Protein AF-A0A7S3LJ95-F1 (afdb_monomer)

Sequence (297 aa):
MYKWYIVLKLNFYWEPVGKMTGQEFKYLHPIKEMTSIAVFNEFIEYDAQGNCNASGILSKECYQKWLESRKKKPKCPPKAFRRALTAHVRGVDGRRPFEVRAERSLLRELRKKKIWACFEGDPESYIGIQGFPSSSYHEKIQAKGRENIMNDADWNAAETVSTTLVKKIGNCGRSSTDSNIGVTENSYGPKPLQMKQALPPNFQNGLKLPQEQIEIKKLSQEQIHLKRLQERQLIQKSQKQQEYQNSLLSQRRLFEEKQPKAKKTKREDKQKRKEILTEMKSDSYHIIQVNLCTVAV

Organism: NCBI:txid215587

Mean predicted aligned error: 19.12 Å

Secondary structure (DSSP, 8-state):
---------------------S-------------HHHHHHHT-EE-TT--EE-GGGGSHHHHHHHHHT-SS--SSHHHHHHHHHHHHHHT-TTPPPPPHHHHHHHHHHHTSSS--GGGTT-TT--TTTT---S--HHHHHHHHHHHHHHHHHHHHHHHHHHHTTSSS--------------------PPPP--------S---S-----HHHHHHHHHHHHHHHHHHHHHHHHHHHHHHHHHHHHHHHHHHHHHHHTS-SHHHHHHHHHHHHHHHHHHHHHHHHHHHHHHHHHS--

Structure (mmCIF, N/CA/C/O backbone):
data_AF-A0A7S3LJ95-F1
#
_entry.id   AF-A0A7S3LJ95-F1
#
loop_
_atom_site.group_PDB
_atom_site.id
_atom_site.type_symbol
_atom_site.label_atom_id
_atom_site.label_alt_id
_atom_site.label_comp_id
_atom_site.label_asym_id
_atom_site.label_entity_id
_atom_site.label_seq_id
_atom_site.pdbx_PDB_ins_code
_atom_site.Cartn_x
_atom_site.Cartn_y
_atom_site.Cartn_z
_atom_site.occupancy
_atom_site.B_iso_or_equiv
_atom_site.auth_seq_id
_atom_site.auth_comp_id
_atom_site.auth_asym_id
_atom_site.auth_atom_id
_atom_site.pdbx_PDB_model_num
ATOM 1 N N . MET A 1 1 ? -42.227 -8.750 -19.060 1.00 40.19 1 MET A N 1
ATOM 2 C CA . MET A 1 1 ? -41.918 -8.537 -17.629 1.00 40.19 1 MET A CA 1
ATOM 3 C C . MET A 1 1 ? -42.277 -9.809 -16.873 1.00 40.19 1 MET A C 1
ATOM 5 O O . MET A 1 1 ? -43.454 -10.030 -16.639 1.00 40.19 1 MET A O 1
ATOM 9 N N . TYR A 1 2 ? -41.306 -10.664 -16.543 1.00 39.03 2 TYR A N 1
ATOM 10 C CA . TYR A 1 2 ? -41.554 -11.906 -15.799 1.00 39.03 2 TYR A CA 1
ATOM 11 C C . TYR A 1 2 ? -40.856 -11.827 -14.439 1.00 39.03 2 TYR A C 1
ATOM 13 O O . TYR A 1 2 ? -39.630 -11.778 -14.372 1.00 39.03 2 TYR A O 1
ATOM 21 N N . LYS A 1 3 ? -41.648 -11.760 -13.363 1.00 49.38 3 LYS A N 1
ATOM 22 C CA . LYS A 1 3 ? -41.177 -11.868 -11.977 1.00 49.38 3 LYS A CA 1
ATOM 23 C C . LYS A 1 3 ? -41.139 -13.348 -11.600 1.00 49.38 3 LYS A C 1
ATOM 25 O O . LYS A 1 3 ? -42.188 -13.965 -11.461 1.00 49.38 3 LYS A O 1
ATOM 30 N N . TRP A 1 4 ? -39.942 -13.895 -11.421 1.00 48.94 4 TRP A N 1
ATOM 31 C CA . TRP A 1 4 ? -39.742 -15.205 -10.807 1.00 48.94 4 TRP A CA 1
ATOM 32 C C . TRP A 1 4 ? -39.587 -15.021 -9.295 1.00 48.94 4 TRP A C 1
ATOM 34 O O . TRP A 1 4 ? -38.612 -14.431 -8.836 1.00 48.94 4 TRP A O 1
ATOM 44 N N . TYR A 1 5 ? -40.563 -15.502 -8.523 1.00 49.81 5 TYR A N 1
ATOM 45 C CA . TYR A 1 5 ? -40.444 -15.658 -7.074 1.00 49.81 5 TYR A CA 1
ATOM 46 C C . TYR A 1 5 ? -39.869 -17.046 -6.786 1.00 49.81 5 TYR A C 1
ATOM 48 O O . TYR A 1 5 ? -40.544 -18.054 -6.973 1.00 49.81 5 TYR A O 1
ATOM 56 N N . ILE A 1 6 ? -38.618 -17.099 -6.330 1.00 53.75 6 ILE A N 1
ATOM 57 C CA . ILE A 1 6 ? -38.020 -18.308 -5.760 1.00 53.75 6 ILE A CA 1
ATOM 58 C C . ILE A 1 6 ? -38.368 -18.318 -4.269 1.00 53.75 6 ILE A C 1
ATOM 60 O O . ILE A 1 6 ? -37.818 -17.552 -3.481 1.00 53.75 6 ILE A O 1
ATOM 64 N N . VAL A 1 7 ? -39.316 -19.174 -3.891 1.00 48.72 7 VAL A N 1
ATOM 65 C CA . VAL A 1 7 ? -39.649 -19.477 -2.494 1.00 48.72 7 VAL A CA 1
ATOM 66 C C . VAL A 1 7 ? -38.767 -20.645 -2.054 1.00 48.72 7 VAL A C 1
ATOM 68 O O . VAL A 1 7 ? -39.076 -21.803 -2.326 1.00 48.72 7 VAL A O 1
ATOM 71 N N . LEU A 1 8 ? -37.648 -20.353 -1.388 1.00 52.59 8 LEU A N 1
ATOM 72 C CA . LEU A 1 8 ? -36.844 -21.370 -0.709 1.00 52.59 8 LEU A CA 1
ATOM 73 C C . LEU A 1 8 ? -37.502 -21.714 0.634 1.00 52.59 8 LEU A C 1
ATOM 75 O O . LEU A 1 8 ? -37.371 -20.983 1.614 1.00 52.59 8 LEU A O 1
ATOM 79 N N . LYS A 1 9 ? -38.214 -22.845 0.674 1.00 45.72 9 LYS A N 1
ATOM 80 C CA . LYS A 1 9 ? -38.596 -23.525 1.919 1.00 45.72 9 LYS A CA 1
ATOM 81 C C . LYS A 1 9 ? -37.339 -24.129 2.553 1.00 45.72 9 LYS A C 1
ATOM 83 O O . LYS A 1 9 ? -36.899 -25.205 2.160 1.00 45.72 9 LYS A O 1
ATOM 88 N N . LEU A 1 10 ? -36.768 -23.442 3.538 1.00 49.28 10 LEU A N 1
ATOM 89 C CA . LEU A 1 10 ? -35.811 -24.036 4.470 1.00 49.28 10 LEU A CA 1
ATOM 90 C C . LEU A 1 10 ? -36.592 -24.862 5.500 1.00 49.28 10 LEU A C 1
ATOM 92 O O . LEU A 1 10 ? -37.199 -24.311 6.416 1.00 49.28 10 LEU A O 1
ATOM 96 N N . ASN A 1 11 ? -36.589 -26.186 5.336 1.00 43.66 11 ASN A N 1
ATOM 97 C CA . ASN A 1 11 ? -37.010 -27.123 6.376 1.00 43.66 11 ASN A CA 1
ATOM 98 C C . ASN A 1 11 ? -35.949 -27.124 7.483 1.00 43.66 11 ASN A C 1
ATOM 100 O O . ASN A 1 11 ? -34.960 -27.850 7.414 1.00 43.66 11 ASN A O 1
ATOM 104 N N . PHE A 1 12 ? -36.142 -26.269 8.483 1.00 51.19 12 PHE A N 1
ATOM 105 C CA . PHE A 1 12 ? -35.331 -26.235 9.693 1.00 51.19 12 PHE A CA 1
ATOM 106 C C . PHE A 1 12 ? -35.902 -27.268 10.677 1.00 51.19 12 PHE A C 1
ATOM 108 O O . PHE A 1 12 ? -36.859 -26.993 11.398 1.00 51.19 12 PHE A O 1
ATOM 115 N N . TYR A 1 13 ? -35.361 -28.487 10.651 1.00 45.72 13 TYR A N 1
ATOM 116 C CA . TYR A 1 13 ? -35.653 -29.518 11.648 1.00 45.72 13 TYR A CA 1
ATOM 117 C C . TYR A 1 13 ? -35.061 -29.077 12.995 1.00 45.72 13 TYR A C 1
ATOM 119 O O . TYR A 1 13 ? -33.845 -29.030 13.165 1.00 45.72 13 TYR A O 1
ATOM 127 N N . TRP A 1 14 ? -35.925 -28.712 13.941 1.00 41.50 14 TRP A N 1
ATOM 128 C CA . TRP A 1 14 ? -35.574 -28.560 15.351 1.00 41.50 14 TRP A CA 1
ATOM 129 C C . TRP A 1 14 ? -35.711 -29.931 16.017 1.00 41.50 14 TRP A C 1
ATOM 131 O O . TRP A 1 14 ? -36.827 -30.390 16.257 1.00 41.50 14 TRP A O 1
ATOM 141 N N . GLU A 1 15 ? -34.596 -30.597 16.309 1.00 46.31 15 GLU A N 1
ATOM 142 C CA . GLU A 1 15 ? -34.609 -31.715 17.253 1.00 46.31 15 GLU A CA 1
ATOM 143 C C . GLU A 1 15 ? -34.670 -31.173 18.693 1.00 46.31 15 GLU A C 1
ATOM 145 O O . GLU A 1 15 ? -33.934 -30.241 19.038 1.00 46.31 15 GLU A O 1
ATOM 150 N N . PRO A 1 16 ? -35.543 -31.719 19.559 1.00 56.31 16 PRO A N 1
ATOM 151 C CA . PRO A 1 16 ? -35.613 -31.318 20.953 1.00 56.31 16 PRO A CA 1
ATOM 152 C C . PRO A 1 16 ? -34.390 -31.854 21.702 1.00 56.31 16 PRO A C 1
ATOM 154 O O . PRO A 1 16 ? -34.230 -33.056 21.903 1.00 56.31 16 PRO A O 1
ATOM 157 N N . VAL A 1 17 ? -33.533 -30.931 22.136 1.00 48.72 17 VAL A N 1
ATOM 158 C CA . VAL A 1 17 ? -32.362 -31.210 22.970 1.00 48.72 17 VAL A CA 1
ATOM 159 C C . VAL A 1 17 ? -32.820 -31.898 24.258 1.00 48.72 17 VAL A C 1
ATOM 161 O O . VAL A 1 17 ? -33.501 -31.304 25.099 1.00 48.72 17 VAL A O 1
ATOM 164 N N . GLY A 1 18 ? -32.459 -33.175 24.389 1.00 52.19 18 GLY A N 1
ATOM 165 C CA . GLY A 1 18 ? -32.672 -33.968 25.589 1.00 52.19 18 GLY A CA 1
ATOM 166 C C . GLY A 1 18 ? -32.047 -33.296 26.811 1.00 52.19 18 GLY A C 1
ATOM 167 O O . GLY A 1 18 ? -30.964 -32.713 26.748 1.00 52.19 18 GLY A O 1
ATOM 168 N N . LYS A 1 19 ? -32.756 -33.373 27.938 1.00 53.81 19 LYS A N 1
ATOM 169 C CA . LYS A 1 19 ? -32.320 -32.865 29.241 1.00 53.81 19 LYS A CA 1
ATOM 170 C C . LYS A 1 19 ? -31.088 -33.650 29.710 1.00 53.81 19 LYS A C 1
ATOM 172 O O . LYS A 1 19 ? -31.228 -34.653 30.400 1.00 53.81 19 LYS A O 1
ATOM 177 N N . MET A 1 20 ? -29.891 -33.197 29.341 1.00 44.31 20 MET A N 1
ATOM 178 C CA . MET A 1 20 ? -28.645 -33.674 29.939 1.00 44.31 20 MET A CA 1
ATOM 179 C C . MET A 1 20 ? -28.452 -33.005 31.297 1.00 44.31 20 MET A C 1
ATOM 181 O O . MET A 1 20 ? -28.089 -31.835 31.421 1.00 44.31 20 MET A O 1
ATOM 185 N N . THR A 1 21 ? -28.774 -33.769 32.329 1.00 58.09 21 THR A N 1
ATOM 186 C CA . THR A 1 21 ? -28.493 -33.467 33.723 1.00 58.09 21 THR A CA 1
ATOM 187 C C . THR A 1 21 ? -27.023 -33.735 34.028 1.00 58.09 21 THR A C 1
ATOM 189 O O . THR A 1 21 ? -26.580 -34.872 33.925 1.00 58.09 21 THR A O 1
ATOM 192 N N . GLY A 1 22 ? -26.321 -32.703 34.497 1.00 54.31 22 GLY A N 1
ATOM 193 C CA . GLY A 1 22 ? -25.214 -32.854 35.443 1.00 54.31 22 GLY A CA 1
ATOM 194 C C . GLY A 1 22 ? -23.818 -33.040 34.845 1.00 54.31 22 GLY A C 1
ATOM 195 O O . GLY A 1 22 ? -23.463 -34.116 34.393 1.00 54.31 22 GLY A O 1
ATOM 196 N N . GLN A 1 23 ? -22.999 -31.994 34.996 1.00 51.69 23 GLN A N 1
ATOM 197 C CA . GLN A 1 23 ? -21.529 -32.039 34.985 1.00 51.69 23 GLN A CA 1
ATOM 198 C C . GLN A 1 23 ? -20.830 -32.415 33.667 1.00 51.69 23 GLN A C 1
ATOM 200 O O . GLN A 1 23 ? -20.004 -33.317 33.620 1.00 51.69 23 GLN A O 1
ATOM 205 N N . GLU A 1 24 ? -20.980 -31.569 32.649 1.00 46.12 24 GLU A N 1
ATOM 206 C CA . GLU A 1 24 ? -19.832 -31.235 31.800 1.00 46.12 24 GLU A CA 1
ATOM 207 C C . GLU A 1 24 ? -19.439 -29.788 32.080 1.00 46.12 24 GLU A C 1
ATOM 209 O O . GLU A 1 24 ? -20.109 -28.827 31.689 1.00 46.12 24 GLU A O 1
ATOM 214 N N . PHE A 1 25 ? -18.348 -29.629 32.830 1.00 47.00 25 PHE A N 1
ATOM 215 C CA . PHE A 1 25 ? -17.648 -28.360 32.914 1.00 47.00 25 PHE A CA 1
ATOM 216 C C . PHE A 1 25 ? -17.302 -27.938 31.489 1.00 47.00 25 PHE A C 1
ATOM 218 O O . PHE A 1 25 ? -16.461 -28.546 30.833 1.00 47.00 25 PHE A O 1
ATOM 225 N N . LYS A 1 26 ? -17.974 -26.882 31.023 1.00 44.56 26 LYS A N 1
ATOM 226 C CA . LYS A 1 26 ? -17.618 -26.135 29.823 1.00 44.56 26 LYS A CA 1
ATOM 227 C C . LYS A 1 26 ? -16.147 -25.739 29.929 1.00 44.56 26 LYS A C 1
ATOM 229 O O . LYS A 1 26 ? -15.823 -24.683 30.473 1.00 44.56 26 LYS A O 1
ATOM 234 N N . TYR A 1 27 ? -15.262 -26.545 29.354 1.00 45.53 27 TYR A N 1
ATOM 235 C CA . TYR A 1 27 ? -13.979 -26.073 28.864 1.00 45.53 27 TYR A CA 1
ATOM 236 C C . TYR A 1 27 ? -14.294 -25.144 27.692 1.00 45.53 27 TYR A C 1
ATOM 238 O O . TYR A 1 27 ? -14.188 -25.505 26.523 1.00 45.53 27 TYR A O 1
ATOM 246 N N . LEU A 1 28 ? -14.743 -23.925 28.012 1.00 46.59 28 LEU A N 1
ATOM 247 C CA . LEU A 1 28 ? -14.604 -22.787 27.122 1.00 46.59 28 LEU A CA 1
ATOM 248 C C . LEU A 1 28 ? -13.101 -22.643 26.927 1.00 46.59 28 LEU A C 1
ATOM 250 O O . LEU A 1 28 ? -12.429 -21.963 27.703 1.00 46.59 28 LEU A O 1
ATOM 254 N N . HIS A 1 29 ? -12.560 -23.363 25.943 1.00 44.25 29 HIS A N 1
ATOM 255 C CA . HIS A 1 29 ? -11.199 -23.151 25.505 1.00 44.25 29 HIS A CA 1
ATOM 256 C C . HIS A 1 29 ? -11.061 -21.642 25.302 1.00 44.25 29 HIS A C 1
ATOM 258 O O . HIS A 1 29 ? -11.890 -21.059 24.591 1.00 44.25 29 HIS A O 1
ATOM 264 N N . PRO A 1 30 ? -10.097 -20.987 25.976 1.00 56.69 30 PRO A N 1
ATOM 265 C CA . PRO A 1 30 ? -9.904 -19.558 25.824 1.00 56.69 30 PRO A CA 1
ATOM 266 C C . PRO A 1 30 ? -9.797 -19.300 24.330 1.00 56.69 30 PRO A C 1
ATOM 268 O O . PRO A 1 30 ? -8.990 -19.953 23.668 1.00 56.69 30 PRO A O 1
ATOM 271 N N . ILE A 1 31 ? -10.678 -18.442 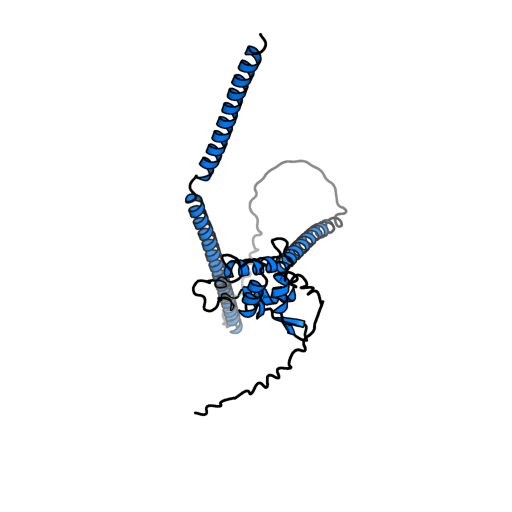23.802 1.00 57.91 31 ILE A N 1
ATOM 272 C CA . ILE A 1 31 ? -10.758 -18.143 22.372 1.00 57.91 31 ILE A CA 1
ATOM 273 C C . ILE A 1 31 ? -9.335 -17.827 21.931 1.00 57.91 31 ILE A C 1
ATOM 275 O O . ILE A 1 31 ? -8.785 -16.797 22.326 1.00 57.91 31 ILE A O 1
ATOM 279 N N . LYS A 1 32 ? -8.712 -18.769 21.212 1.00 66.50 32 LYS A N 1
ATOM 280 C CA . LYS A 1 32 ? -7.310 -18.685 20.813 1.00 66.50 32 LYS A CA 1
ATOM 281 C C . LYS A 1 32 ? -7.179 -17.371 20.065 1.00 66.50 32 LYS A C 1
ATOM 283 O O . LYS A 1 32 ? -7.783 -17.232 19.004 1.00 66.50 32 LYS A O 1
ATOM 288 N N . GLU A 1 33 ? -6.489 -16.394 20.660 1.00 74.19 33 GLU A N 1
ATOM 289 C CA . GLU A 1 33 ? -6.467 -15.030 20.137 1.00 74.19 33 GLU A CA 1
ATOM 290 C C . GLU A 1 33 ? -6.006 -15.076 18.680 1.00 74.19 33 GLU A C 1
ATOM 292 O O . GLU A 1 33 ? -4.843 -15.361 18.378 1.00 74.19 33 GLU A O 1
ATOM 297 N N . MET A 1 34 ? -6.940 -14.843 17.755 1.00 88.00 34 MET A N 1
ATOM 298 C CA . MET A 1 34 ? -6.614 -14.876 16.342 1.00 88.00 34 MET A CA 1
ATOM 299 C C . MET A 1 34 ? -5.702 -13.694 16.047 1.00 88.00 34 MET A C 1
ATOM 301 O O . MET A 1 34 ? -6.065 -12.520 16.172 1.00 88.00 34 MET A O 1
ATOM 305 N N . THR A 1 35 ? -4.461 -14.002 15.688 1.00 94.69 35 THR A N 1
ATOM 306 C CA . THR A 1 35 ? -3.505 -12.993 15.239 1.00 94.69 35 THR A CA 1
ATOM 307 C C . THR A 1 35 ? -4.018 -12.347 13.951 1.00 94.69 35 THR A C 1
ATOM 309 O O . THR A 1 35 ? -4.734 -12.973 13.173 1.00 94.69 35 THR A O 1
ATOM 312 N N . SER A 1 36 ? -3.659 -11.084 13.692 1.00 96.44 36 SER A N 1
ATOM 313 C CA . SER A 1 36 ? -4.135 -10.408 12.474 1.00 96.44 36 SER A CA 1
ATOM 314 C C . SER A 1 36 ? -3.704 -11.134 11.197 1.00 96.44 36 SER A C 1
ATOM 316 O O . SER A 1 36 ? -4.474 -11.168 10.248 1.00 96.44 36 SER A O 1
ATOM 318 N N . ILE A 1 37 ? -2.518 -11.756 11.190 1.00 97.38 37 ILE A N 1
ATOM 319 C CA . ILE A 1 37 ? -2.046 -12.536 10.040 1.00 97.38 37 ILE A CA 1
ATOM 320 C C . ILE A 1 37 ? -2.885 -13.795 9.807 1.00 97.38 37 ILE A C 1
ATOM 322 O O . ILE A 1 37 ? -3.130 -14.132 8.658 1.00 97.38 37 ILE A O 1
ATOM 326 N N . ALA A 1 38 ? -3.370 -14.451 10.869 1.00 96.88 38 ALA A N 1
ATOM 327 C CA . ALA A 1 38 ? -4.263 -15.600 10.734 1.00 96.88 38 ALA A CA 1
ATOM 328 C C . ALA A 1 38 ? -5.571 -15.187 10.052 1.00 96.88 38 ALA A C 1
ATOM 330 O O . ALA A 1 38 ? -5.942 -15.796 9.058 1.00 96.88 38 ALA A O 1
ATOM 331 N N . VAL A 1 39 ? -6.179 -14.081 10.504 1.00 97.75 39 VAL A N 1
ATOM 332 C CA . VAL A 1 39 ? -7.380 -13.529 9.860 1.00 97.75 39 VAL A CA 1
ATOM 333 C C . VAL A 1 39 ? -7.110 -13.210 8.393 1.00 97.75 39 VAL A C 1
ATOM 335 O O . VAL A 1 39 ? -7.888 -13.608 7.543 1.00 97.75 39 VAL A O 1
ATOM 338 N N . PHE A 1 40 ? -6.007 -12.530 8.068 1.00 98.31 40 PHE A N 1
ATOM 339 C CA . PHE A 1 40 ? -5.707 -12.192 6.673 1.00 98.31 40 PHE A CA 1
ATOM 340 C C . PHE A 1 40 ? -5.484 -13.425 5.797 1.00 98.31 40 PHE A C 1
ATOM 342 O O . PHE A 1 40 ? -5.941 -13.430 4.660 1.00 98.31 40 PHE A O 1
ATOM 349 N N . ASN A 1 41 ? -4.825 -14.461 6.321 1.00 97.69 41 ASN A N 1
ATOM 350 C CA . ASN A 1 41 ? -4.548 -15.686 5.575 1.00 97.69 41 ASN A CA 1
ATOM 351 C C . ASN A 1 41 ? -5.811 -16.472 5.206 1.00 97.69 41 ASN A C 1
ATOM 353 O O . ASN A 1 41 ? -5.802 -17.166 4.198 1.00 97.69 41 ASN A O 1
ATOM 357 N N . GLU A 1 42 ? -6.894 -16.340 5.972 1.00 98.06 42 GLU A N 1
ATOM 358 C CA . GLU A 1 42 ? -8.180 -16.974 5.650 1.00 98.06 42 GLU A CA 1
ATOM 359 C C . GLU A 1 42 ? -8.862 -16.373 4.413 1.00 98.06 42 GLU A C 1
ATOM 361 O O . GLU A 1 42 ? -9.697 -17.029 3.803 1.00 98.06 42 GLU A O 1
ATOM 366 N N . PHE A 1 43 ? -8.504 -15.144 4.028 1.00 98.50 43 PHE A N 1
ATOM 367 C CA . PHE A 1 43 ? -9.027 -14.467 2.833 1.00 98.50 43 PHE A CA 1
ATOM 368 C C . PHE A 1 43 ? -8.042 -14.507 1.656 1.00 98.50 43 PHE A C 1
ATOM 370 O O . PHE A 1 43 ? -8.128 -13.683 0.740 1.00 98.50 43 PHE A O 1
ATOM 377 N N . ILE A 1 44 ? -7.074 -15.424 1.704 1.00 98.38 44 ILE A N 1
ATOM 378 C CA . ILE A 1 44 ? -6.161 -15.702 0.600 1.00 98.38 44 ILE A CA 1
ATOM 379 C C . ILE A 1 44 ? -6.618 -16.987 -0.073 1.00 98.38 44 ILE A C 1
ATOM 381 O O . ILE A 1 44 ? -6.635 -18.051 0.541 1.00 98.38 44 ILE A O 1
ATOM 385 N N . GLU A 1 45 ? -6.928 -16.888 -1.356 1.00 98.19 45 GLU A N 1
ATOM 386 C CA . GLU A 1 45 ? -7.310 -18.031 -2.172 1.00 98.19 45 GLU A CA 1
ATOM 387 C C . GLU A 1 45 ? -6.103 -18.513 -2.975 1.00 98.19 45 GLU A C 1
ATOM 389 O O . GLU A 1 45 ? -5.341 -17.717 -3.538 1.00 98.19 45 GLU A O 1
ATOM 394 N N . TYR A 1 46 ? -5.930 -19.831 -3.026 1.00 97.19 46 TYR A N 1
ATOM 395 C CA . TYR A 1 46 ? -4.918 -20.485 -3.840 1.00 97.19 46 TYR A CA 1
ATOM 396 C C . TYR A 1 46 ? -5.604 -21.363 -4.878 1.00 97.19 46 TYR A C 1
ATOM 398 O O . TYR A 1 46 ? -6.435 -22.199 -4.537 1.00 97.19 46 TYR A O 1
ATOM 406 N N . ASP A 1 47 ? -5.245 -21.158 -6.139 1.00 97.12 47 ASP A N 1
ATOM 407 C CA . ASP A 1 47 ? -5.716 -21.978 -7.253 1.00 97.12 47 ASP A CA 1
ATOM 408 C C . ASP A 1 47 ? -4.948 -23.311 -7.317 1.00 97.12 47 ASP A C 1
ATOM 410 O O . ASP A 1 47 ? -3.859 -23.440 -6.745 1.00 97.12 47 ASP A O 1
ATOM 414 N N . ALA A 1 48 ? -5.462 -24.288 -8.067 1.00 96.62 48 ALA A N 1
ATOM 415 C CA . ALA A 1 48 ? -4.854 -25.610 -8.240 1.00 96.62 48 ALA A CA 1
ATOM 416 C C . ALA A 1 48 ? -3.427 -25.543 -8.822 1.00 96.62 48 ALA A C 1
ATOM 418 O O . ALA A 1 48 ? -2.583 -26.386 -8.529 1.00 96.62 48 ALA A O 1
ATOM 419 N N . GLN A 1 49 ? -3.123 -24.505 -9.606 1.00 95.69 49 GLN A N 1
ATOM 420 C CA . GLN A 1 49 ? -1.801 -24.238 -10.185 1.00 95.69 49 GLN A CA 1
ATOM 421 C C . GLN A 1 49 ? -0.868 -23.494 -9.209 1.00 95.69 49 GLN A C 1
ATOM 423 O O . GLN A 1 49 ? 0.245 -23.104 -9.568 1.00 95.69 49 GLN A O 1
ATOM 428 N N . GLY A 1 50 ? -1.307 -23.249 -7.970 1.00 91.31 50 GLY A N 1
ATOM 429 C CA . GLY A 1 50 ? -0.552 -22.527 -6.946 1.00 91.31 50 GLY A CA 1
ATOM 430 C C . GLY A 1 50 ? -0.483 -21.011 -7.162 1.00 91.31 50 GLY A C 1
ATOM 431 O O . GLY A 1 50 ? 0.352 -20.341 -6.536 1.00 91.31 50 GLY A O 1
ATOM 432 N N . ASN A 1 51 ? -1.333 -20.466 -8.037 1.00 95.31 51 ASN A N 1
ATOM 433 C CA . ASN A 1 51 ? -1.551 -19.026 -8.159 1.00 95.31 51 ASN A CA 1
ATOM 434 C C . ASN A 1 51 ? -2.275 -18.511 -6.914 1.00 95.31 51 ASN A C 1
ATOM 436 O O . ASN A 1 51 ? -3.118 -19.201 -6.356 1.00 95.31 51 ASN A O 1
ATOM 440 N N . CYS A 1 52 ? -1.937 -17.303 -6.470 1.00 97.62 52 CYS A N 1
ATOM 441 C CA . CYS A 1 52 ? -2.462 -16.738 -5.231 1.00 97.62 52 CYS A CA 1
ATOM 442 C C . CYS A 1 52 ? -3.288 -15.480 -5.514 1.00 97.62 52 CYS A C 1
ATOM 444 O O . CYS A 1 52 ? -2.782 -14.526 -6.120 1.00 97.62 52 CYS A O 1
ATOM 446 N N . ASN A 1 53 ? -4.527 -15.457 -5.027 1.00 98.19 53 ASN A N 1
ATOM 447 C CA . ASN A 1 53 ? -5.399 -14.294 -5.032 1.00 98.19 53 ASN A CA 1
ATOM 448 C C . ASN A 1 53 ? -5.590 -13.765 -3.603 1.00 98.19 53 ASN A C 1
ATOM 450 O O . ASN A 1 53 ? -6.229 -14.397 -2.768 1.00 98.19 53 ASN A O 1
ATOM 454 N N . ALA A 1 54 ? -5.035 -12.585 -3.329 1.00 98.38 54 ALA A N 1
ATOM 455 C CA . ALA A 1 54 ? -5.142 -11.925 -2.029 1.00 98.38 54 ALA A CA 1
ATOM 456 C C . ALA A 1 54 ? -6.114 -10.727 -2.043 1.00 98.38 54 ALA A C 1
ATOM 458 O O . ALA A 1 54 ? -6.098 -9.913 -1.115 1.00 98.38 54 ALA A O 1
ATOM 459 N N . SER A 1 55 ? -6.959 -10.586 -3.077 1.00 98.12 55 SER A N 1
ATOM 460 C CA . SER A 1 55 ? -7.945 -9.496 -3.156 1.00 98.12 55 SER A CA 1
ATOM 461 C C . SER A 1 55 ? -8.973 -9.549 -2.025 1.00 98.12 55 SER A C 1
ATOM 463 O O . SER A 1 55 ? -9.441 -8.501 -1.573 1.00 98.12 55 SER A O 1
ATOM 465 N N . GLY A 1 56 ? -9.268 -10.750 -1.515 1.00 98.31 56 GLY A N 1
ATOM 466 C CA . GLY A 1 56 ? -10.178 -10.976 -0.393 1.00 98.31 56 GLY A CA 1
ATOM 467 C C . GLY A 1 56 ? -9.762 -10.261 0.895 1.00 98.31 56 GLY A C 1
ATOM 468 O O . GLY A 1 56 ? -10.621 -9.902 1.695 1.00 98.31 56 GLY A O 1
ATOM 469 N N . ILE A 1 57 ? -8.476 -9.948 1.088 1.00 98.62 57 ILE A N 1
ATOM 470 C CA . ILE A 1 57 ? -8.005 -9.222 2.280 1.00 98.62 57 ILE A CA 1
ATOM 471 C C . ILE A 1 57 ? -8.593 -7.803 2.355 1.00 98.62 57 ILE A C 1
ATOM 473 O O . ILE A 1 57 ? -8.779 -7.270 3.449 1.00 98.62 57 ILE A O 1
ATOM 477 N N . LEU A 1 58 ? -8.895 -7.181 1.210 1.00 98.38 58 LEU A N 1
ATOM 478 C CA . LEU A 1 58 ? -9.473 -5.835 1.143 1.00 98.38 58 LEU A CA 1
ATOM 479 C C . LEU A 1 58 ? -11.009 -5.837 1.145 1.00 98.38 58 LEU A C 1
ATOM 481 O O . LEU A 1 58 ? -11.604 -4.7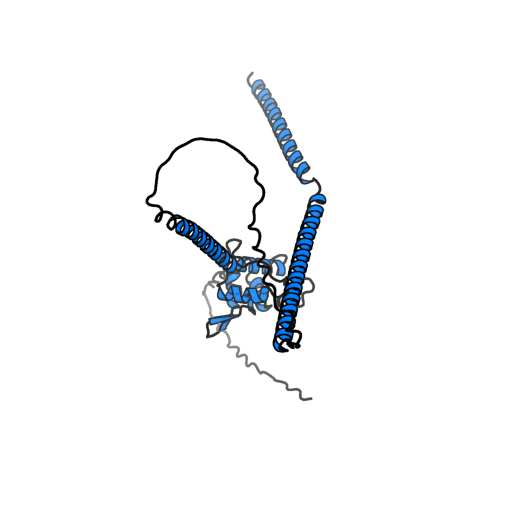81 0.940 1.00 98.38 58 LEU A O 1
ATOM 485 N N . SER A 1 59 ? -11.645 -6.990 1.361 1.00 98.38 59 SER A N 1
ATOM 486 C CA . SER A 1 59 ? -13.102 -7.153 1.419 1.00 98.38 59 SER A CA 1
ATOM 487 C C . SER A 1 59 ? -13.708 -6.649 2.739 1.00 98.38 59 SER A C 1
ATOM 489 O O . SER A 1 59 ? -13.015 -6.529 3.759 1.00 98.38 59 SER A O 1
ATOM 491 N N . LYS A 1 60 ? -15.016 -6.347 2.735 1.00 98.06 60 LYS A N 1
ATOM 492 C CA . LYS A 1 60 ? -15.749 -5.911 3.942 1.00 98.06 60 LYS A CA 1
ATOM 493 C C . LYS A 1 60 ? -15.767 -7.017 5.001 1.00 98.06 60 LYS A C 1
ATOM 495 O O . LYS A 1 60 ? -15.617 -6.736 6.187 1.00 98.06 60 LYS A O 1
ATOM 500 N N . GLU A 1 61 ? -15.862 -8.263 4.559 1.00 98.38 61 GLU A N 1
ATOM 501 C CA . GLU A 1 61 ? -15.888 -9.481 5.363 1.00 98.38 61 GLU A CA 1
ATOM 502 C C . GLU A 1 61 ? -14.576 -9.662 6.135 1.0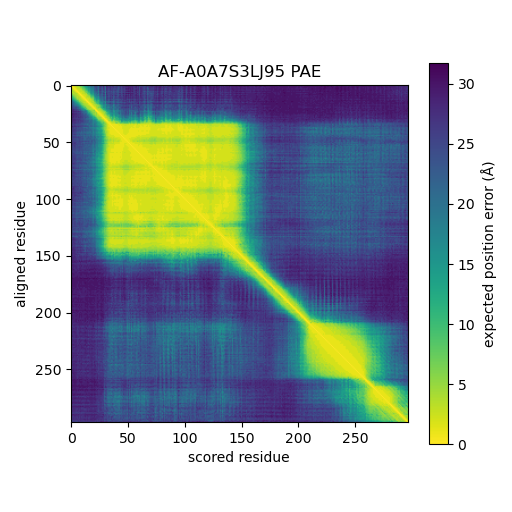0 98.38 61 GLU A C 1
ATOM 504 O O . GLU A 1 61 ? -14.592 -9.881 7.348 1.00 98.38 61 GLU A O 1
ATOM 509 N N . CYS A 1 62 ? -13.430 -9.479 5.469 1.00 98.50 62 CYS A N 1
ATOM 510 C CA . CYS A 1 62 ? -12.115 -9.529 6.115 1.00 98.50 62 CYS A CA 1
ATOM 511 C C . CYS A 1 62 ? -11.961 -8.447 7.185 1.00 98.50 62 CYS A C 1
ATOM 513 O O . CYS A 1 62 ? -11.498 -8.713 8.299 1.00 98.50 62 CYS A O 1
ATOM 515 N N . TYR A 1 63 ? -12.385 -7.222 6.872 1.00 98.31 63 TYR A N 1
ATOM 516 C CA . TYR A 1 63 ? -12.343 -6.114 7.819 1.00 98.31 63 TYR A CA 1
ATOM 517 C C . TYR A 1 63 ? -13.202 -6.385 9.061 1.00 98.31 63 TYR A C 1
ATOM 519 O O . TYR A 1 63 ? -12.728 -6.203 10.185 1.00 98.31 63 TYR A O 1
ATOM 527 N N . GLN A 1 64 ? -14.425 -6.882 8.871 1.00 97.94 64 GLN A N 1
ATOM 528 C CA . GLN A 1 64 ? -15.338 -7.217 9.959 1.00 97.94 64 GLN A CA 1
ATOM 529 C C . GLN A 1 64 ? -14.785 -8.351 10.836 1.00 97.94 64 GLN A C 1
ATOM 531 O O . GLN A 1 64 ? -14.689 -8.190 12.055 1.00 97.94 64 GLN A O 1
ATOM 536 N N . LYS A 1 65 ? -14.297 -9.439 10.225 1.00 97.56 65 LYS A N 1
ATOM 537 C CA . LYS A 1 65 ? -13.662 -10.553 10.947 1.00 97.56 65 LYS A CA 1
ATOM 538 C C . LYS A 1 65 ? -12.421 -10.099 11.719 1.00 97.56 65 LYS A C 1
ATOM 540 O O . LYS A 1 65 ? -12.179 -10.509 12.857 1.00 97.56 65 LYS A O 1
ATOM 545 N N . TRP A 1 66 ? -11.640 -9.184 11.141 1.00 97.75 66 TRP A N 1
ATOM 546 C CA . TRP A 1 66 ? -10.501 -8.585 11.830 1.00 97.75 66 TRP A CA 1
ATOM 547 C C . TRP A 1 66 ? -10.935 -7.772 13.054 1.00 97.75 66 TRP A C 1
ATOM 549 O O . TRP A 1 66 ? -10.284 -7.885 14.095 1.00 97.75 66 TRP A O 1
ATOM 559 N N . LEU A 1 67 ? -12.019 -6.994 12.974 1.00 96.94 67 LEU A N 1
ATOM 560 C CA . LEU A 1 67 ? -12.547 -6.247 14.121 1.00 96.94 67 LEU A CA 1
ATOM 561 C C . LEU A 1 67 ? -13.028 -7.163 15.241 1.00 96.94 67 LEU A C 1
ATOM 563 O O . LEU A 1 67 ? -12.719 -6.903 16.403 1.00 96.94 67 LEU A O 1
ATOM 567 N N . GLU A 1 68 ? -13.734 -8.233 14.890 1.00 96.12 68 GLU A N 1
ATOM 568 C CA . GLU A 1 68 ? -14.238 -9.235 15.833 1.00 96.12 68 GLU A CA 1
ATOM 569 C C . GLU A 1 68 ? -13.102 -9.981 16.536 1.00 96.12 68 GLU A C 1
ATOM 571 O O . GLU A 1 68 ? -13.184 -10.258 17.730 1.00 96.12 68 GLU A O 1
ATOM 576 N N . SER A 1 69 ? -11.979 -10.203 15.845 1.00 95.44 69 SER A N 1
ATOM 577 C CA . SER A 1 69 ? -10.786 -10.808 16.450 1.00 95.44 69 SER A CA 1
ATOM 578 C C . SER A 1 69 ? -10.074 -9.918 17.487 1.00 95.44 69 SER A C 1
ATOM 580 O O . SER A 1 69 ? -9.123 -10.366 18.131 1.00 95.44 69 SER A O 1
ATOM 582 N N . ARG A 1 70 ? -10.439 -8.631 17.631 1.00 95.12 70 ARG A N 1
ATOM 583 C CA . ARG A 1 70 ? -9.776 -7.716 18.577 1.00 95.12 70 ARG A CA 1
ATOM 584 C C . ARG A 1 70 ? -10.459 -7.752 19.945 1.00 95.12 70 ARG A C 1
ATOM 586 O O . ARG A 1 70 ? -11.604 -7.339 20.076 1.00 95.12 70 ARG A O 1
ATOM 593 N N . LYS A 1 71 ? -9.689 -8.064 20.996 1.00 92.25 71 LYS A N 1
ATOM 594 C CA . LYS A 1 71 ? -10.136 -7.995 22.406 1.00 92.25 71 LYS A CA 1
ATOM 595 C C . LYS A 1 71 ? -10.767 -6.649 22.787 1.00 92.25 71 LYS A C 1
ATOM 597 O O . LYS A 1 71 ? -11.712 -6.598 23.564 1.00 92.25 71 LYS A O 1
ATOM 602 N N . LYS A 1 72 ? -10.231 -5.547 22.252 1.00 95.12 72 LYS A N 1
ATOM 603 C CA . LYS A 1 72 ? -10.781 -4.195 22.407 1.00 95.12 72 LYS A CA 1
ATOM 604 C C . LYS A 1 72 ? -10.880 -3.530 21.042 1.00 95.12 72 LYS A C 1
ATOM 606 O O . LYS A 1 72 ? -9.880 -3.451 20.324 1.00 95.12 72 LYS A O 1
ATOM 611 N N . LYS A 1 73 ? -12.063 -3.003 20.713 1.00 94.38 73 LYS A N 1
ATOM 612 C CA . LYS A 1 73 ? -12.271 -2.250 19.472 1.00 94.38 73 LYS A CA 1
ATOM 613 C C . LYS A 1 73 ? -11.356 -1.010 19.454 1.00 94.38 73 LYS A C 1
ATOM 615 O O . LYS A 1 73 ? -11.351 -0.241 20.419 1.00 94.38 73 LYS A O 1
ATOM 620 N N . PRO A 1 74 ? -10.542 -0.813 18.402 1.00 96.69 74 PRO A N 1
ATOM 621 C CA . PRO A 1 74 ? -9.676 0.358 18.282 1.00 96.69 74 PRO A CA 1
ATOM 622 C C . PRO A 1 74 ? -10.494 1.651 18.142 1.00 96.69 74 PRO A C 1
ATOM 624 O O . PRO A 1 74 ? -11.560 1.648 17.541 1.00 96.69 74 PRO A O 1
ATOM 627 N N . LYS A 1 75 ? -9.962 2.782 18.628 1.00 96.88 75 LYS A N 1
ATOM 628 C CA . LYS A 1 75 ? -10.632 4.099 18.547 1.00 96.88 75 LYS A CA 1
ATOM 629 C C . LYS A 1 75 ? -10.917 4.550 17.108 1.00 96.88 75 LYS A C 1
ATOM 631 O O . LYS A 1 75 ? -11.933 5.179 16.854 1.00 96.88 75 LYS A O 1
ATOM 636 N N . CYS A 1 76 ? -10.014 4.241 16.175 1.00 96.75 76 CYS A N 1
ATOM 637 C CA . CYS A 1 76 ? -10.179 4.530 14.748 1.00 96.75 76 CYS A CA 1
ATOM 638 C C . CYS A 1 76 ? -9.988 3.235 13.949 1.00 96.75 76 CYS A C 1
ATOM 640 O O . CYS A 1 76 ? -8.868 2.961 13.494 1.00 96.75 76 CYS A O 1
ATOM 642 N N . PRO A 1 77 ? -11.044 2.419 13.810 1.00 96.75 77 PRO A N 1
ATOM 643 C CA . PRO A 1 77 ? -10.929 1.084 13.241 1.00 96.75 77 PRO A CA 1
ATOM 644 C C . PRO A 1 77 ? -10.341 1.011 11.818 1.00 96.75 77 PRO A C 1
ATOM 646 O O . PRO A 1 77 ? -9.391 0.239 11.642 1.00 96.75 77 PRO A O 1
ATOM 649 N N . PRO A 1 78 ? -10.724 1.874 10.853 1.00 97.12 78 PRO A N 1
ATOM 650 C CA . PRO A 1 78 ? -10.145 1.850 9.504 1.00 97.12 78 PRO A CA 1
ATOM 651 C C . PRO A 1 78 ? -8.630 2.107 9.485 1.00 97.12 78 PRO A C 1
ATOM 653 O O . PRO A 1 78 ? -7.854 1.395 8.842 1.00 97.12 78 PRO A O 1
ATOM 656 N N . LYS A 1 79 ? -8.169 3.104 10.259 1.00 96.81 79 LYS A N 1
ATOM 657 C CA . LYS A 1 79 ? -6.739 3.446 10.377 1.00 96.81 79 LYS A CA 1
ATOM 658 C C . LYS A 1 79 ? -5.948 2.326 11.053 1.00 96.81 79 LYS A C 1
ATOM 660 O O . LYS A 1 79 ? -4.820 2.043 10.647 1.00 96.81 79 LYS A O 1
ATOM 665 N N . ALA A 1 80 ? -6.528 1.692 12.071 1.00 97.50 80 ALA A N 1
ATOM 666 C CA . ALA A 1 80 ? -5.901 0.581 12.774 1.00 97.50 80 ALA A CA 1
ATOM 667 C C . ALA A 1 80 ? -5.767 -0.656 11.871 1.00 97.50 80 ALA A C 1
ATOM 669 O O . ALA A 1 80 ? -4.693 -1.258 11.843 1.00 97.50 80 ALA A O 1
ATOM 670 N N . PHE A 1 81 ? -6.797 -0.969 11.078 1.00 98.06 81 PHE A N 1
ATOM 671 C CA . PHE A 1 81 ? -6.757 -2.037 10.078 1.00 98.06 81 PHE A CA 1
ATOM 672 C C . PHE A 1 81 ? -5.673 -1.781 9.024 1.00 98.06 81 PHE A C 1
ATOM 674 O O . PHE A 1 81 ? -4.776 -2.605 8.846 1.00 98.06 81 PHE A O 1
ATOM 681 N N . ARG A 1 82 ? -5.663 -0.587 8.407 1.00 97.69 82 ARG A N 1
ATOM 682 C CA . ARG A 1 82 ? -4.626 -0.177 7.441 1.00 97.69 82 ARG A CA 1
ATOM 683 C C . ARG A 1 82 ? -3.219 -0.315 8.019 1.00 97.69 82 ARG A C 1
ATOM 685 O O . ARG A 1 82 ? -2.320 -0.808 7.334 1.00 97.69 82 ARG A O 1
ATOM 692 N N . ARG A 1 83 ? -3.009 0.137 9.262 1.00 97.50 83 ARG A N 1
ATOM 693 C CA . ARG A 1 83 ? -1.712 0.044 9.947 1.00 97.50 83 ARG A CA 1
ATOM 694 C C . ARG A 1 83 ? -1.317 -1.410 10.183 1.00 97.50 83 ARG A C 1
ATOM 696 O O . ARG A 1 83 ? -0.170 -1.756 9.924 1.00 97.50 83 ARG A O 1
ATOM 703 N N . ALA A 1 84 ? -2.250 -2.248 10.636 1.00 97.94 84 ALA A N 1
ATOM 704 C CA . ALA A 1 84 ? -1.998 -3.665 10.851 1.00 97.94 84 ALA A CA 1
ATOM 705 C C . ALA A 1 84 ? -1.587 -4.360 9.547 1.00 97.94 84 ALA A C 1
ATOM 707 O O . ALA A 1 84 ? -0.534 -4.993 9.513 1.00 97.94 84 ALA A O 1
ATOM 708 N N . LEU A 1 85 ? -2.355 -4.162 8.473 1.00 98.19 85 LEU A N 1
ATOM 709 C CA . LEU A 1 85 ? -2.066 -4.720 7.154 1.00 98.19 85 LEU A CA 1
ATOM 710 C C . LEU A 1 85 ? -0.700 -4.255 6.626 1.00 98.19 85 LEU A C 1
ATOM 712 O O . LEU A 1 85 ? 0.142 -5.069 6.257 1.00 98.19 85 LEU A O 1
ATOM 716 N N . THR A 1 86 ? -0.438 -2.945 6.682 1.00 97.81 86 THR A N 1
ATOM 717 C CA . THR A 1 86 ? 0.842 -2.349 6.256 1.00 97.81 86 THR A CA 1
ATOM 718 C C . THR A 1 86 ? 2.029 -2.918 7.030 1.00 97.81 86 THR A C 1
ATOM 720 O O . THR A 1 86 ? 3.101 -3.107 6.457 1.00 97.81 86 THR A O 1
ATOM 723 N N . ALA A 1 87 ? 1.858 -3.187 8.326 1.00 98.06 87 ALA A N 1
ATOM 724 C CA . ALA A 1 87 ? 2.925 -3.721 9.157 1.00 98.06 87 ALA A CA 1
ATOM 725 C C . ALA A 1 87 ? 3.320 -5.150 8.746 1.00 98.06 87 ALA A C 1
ATOM 727 O O . ALA A 1 87 ? 4.512 -5.442 8.697 1.00 98.06 87 ALA A O 1
ATOM 728 N N . HIS A 1 88 ? 2.355 -5.991 8.357 1.00 98.19 88 HIS A N 1
ATOM 729 C CA . HIS A 1 88 ? 2.634 -7.318 7.791 1.00 98.19 88 HIS A CA 1
ATOM 730 C C . HIS A 1 88 ? 3.266 -7.229 6.396 1.00 98.19 88 HIS A C 1
ATOM 732 O O . HIS A 1 88 ? 4.283 -7.867 6.156 1.00 98.19 88 HIS A O 1
ATOM 738 N N . VAL A 1 89 ? 2.757 -6.370 5.504 1.00 98.00 89 VAL A N 1
ATOM 739 C CA . VAL A 1 89 ? 3.343 -6.173 4.157 1.00 98.00 89 VAL A CA 1
ATOM 740 C C . VAL A 1 89 ? 4.785 -5.659 4.217 1.00 98.00 89 VAL A C 1
ATOM 742 O O . VAL A 1 89 ? 5.600 -5.970 3.355 1.00 98.00 89 VAL A O 1
ATOM 745 N N . ARG A 1 90 ? 5.124 -4.834 5.214 1.00 97.50 90 ARG A N 1
ATOM 746 C CA . ARG A 1 90 ? 6.476 -4.273 5.372 1.00 97.50 90 ARG A CA 1
ATOM 747 C C . ARG A 1 90 ? 7.391 -5.097 6.275 1.00 97.50 90 ARG A C 1
ATOM 749 O O . ARG A 1 90 ? 8.574 -4.767 6.327 1.00 97.50 90 ARG A O 1
ATOM 756 N N . GLY A 1 91 ? 6.859 -6.086 6.996 1.00 95.81 91 GLY A N 1
ATOM 757 C CA . GLY A 1 91 ? 7.581 -6.830 8.033 1.00 95.81 91 GLY A CA 1
ATOM 758 C C . GLY A 1 91 ? 8.153 -5.923 9.128 1.00 95.81 91 GLY A C 1
ATOM 759 O O . GLY A 1 91 ? 9.325 -6.033 9.472 1.00 95.81 91 GLY A O 1
ATOM 760 N N . VAL A 1 92 ? 7.362 -4.962 9.618 1.00 95.81 92 VAL A N 1
ATOM 761 C CA . VAL A 1 92 ? 7.761 -4.036 10.701 1.00 95.81 92 VAL A CA 1
ATOM 762 C C . VAL A 1 92 ? 7.044 -4.375 12.009 1.00 95.81 92 VAL A C 1
ATOM 764 O O . VAL A 1 92 ? 6.116 -5.182 12.025 1.00 95.81 92 VAL A O 1
ATOM 767 N N . ASP A 1 93 ? 7.465 -3.757 13.114 1.00 93.56 93 ASP A N 1
ATOM 768 C CA . ASP A 1 93 ? 6.897 -3.962 14.457 1.00 93.56 93 ASP A CA 1
ATOM 769 C C . ASP A 1 93 ? 6.973 -5.428 14.941 1.00 93.56 93 ASP A C 1
ATOM 771 O O . ASP A 1 93 ? 6.091 -5.896 15.659 1.00 93.56 93 ASP A O 1
ATOM 775 N N . GLY A 1 94 ? 7.991 -6.180 14.498 1.00 93.62 94 GLY A N 1
ATOM 776 C CA . GLY A 1 94 ? 8.170 -7.601 14.835 1.00 93.62 94 GLY A CA 1
ATOM 777 C C . GLY A 1 94 ? 7.087 -8.524 14.264 1.00 93.62 94 GLY A C 1
ATOM 778 O O . GLY A 1 94 ? 6.961 -9.672 14.685 1.00 93.62 94 GLY A O 1
ATOM 779 N N . ARG A 1 95 ? 6.268 -8.036 13.325 1.00 94.94 95 ARG A N 1
ATOM 780 C CA . ARG A 1 95 ? 5.171 -8.814 12.751 1.00 94.94 95 ARG A CA 1
ATOM 781 C C . ARG A 1 95 ? 5.667 -9.748 11.659 1.00 94.94 95 ARG A C 1
ATOM 783 O O . ARG A 1 95 ? 6.445 -9.349 10.795 1.00 94.94 95 ARG A O 1
ATOM 790 N N . ARG A 1 96 ? 5.132 -10.971 11.655 1.00 96.38 96 ARG A N 1
ATOM 791 C CA . ARG A 1 96 ? 5.394 -11.959 10.604 1.00 96.38 96 ARG A CA 1
ATOM 792 C C . ARG A 1 96 ? 4.919 -11.420 9.242 1.00 96.38 96 ARG A C 1
ATOM 794 O O . ARG A 1 96 ? 3.753 -11.016 9.159 1.00 96.38 96 ARG A O 1
ATOM 801 N N . PRO A 1 97 ? 5.776 -11.391 8.209 1.00 97.50 97 PRO A N 1
ATOM 802 C CA . PRO A 1 97 ? 5.381 -10.955 6.875 1.00 97.50 97 PRO A CA 1
ATOM 803 C C . PRO A 1 97 ? 4.469 -11.983 6.190 1.00 97.50 97 PRO A C 1
ATOM 805 O O . PRO A 1 97 ? 4.373 -13.132 6.627 1.00 97.50 97 PRO A O 1
ATOM 808 N N . PHE A 1 98 ? 3.792 -11.557 5.122 1.00 97.94 98 PHE A N 1
ATOM 809 C CA . PHE A 1 98 ? 3.029 -12.457 4.252 1.00 97.94 98 PHE A CA 1
ATOM 810 C C . PHE A 1 98 ? 3.959 -13.406 3.496 1.00 97.94 98 PHE A C 1
ATOM 812 O O . PHE A 1 98 ? 5.126 -13.100 3.298 1.00 97.94 98 PHE A O 1
ATOM 819 N N . GLU A 1 99 ? 3.453 -14.536 3.015 1.00 97.00 99 GLU A N 1
ATOM 820 C CA . GLU A 1 99 ? 4.226 -15.353 2.078 1.00 97.00 99 GLU A CA 1
ATOM 821 C C . GLU A 1 99 ? 4.466 -14.607 0.759 1.00 97.00 99 GLU A C 1
ATOM 823 O O . GLU A 1 99 ? 3.643 -13.798 0.333 1.00 97.00 99 GLU A O 1
ATOM 828 N N . VAL A 1 100 ? 5.575 -14.906 0.073 1.00 97.19 100 VAL A N 1
ATOM 829 C CA . VAL A 1 100 ? 6.023 -14.177 -1.131 1.00 97.19 100 VAL A CA 1
ATOM 830 C C . VAL A 1 100 ? 4.921 -14.060 -2.194 1.00 97.19 100 VAL A C 1
ATOM 832 O O . VAL A 1 100 ? 4.765 -13.007 -2.817 1.00 97.19 100 VAL A O 1
ATOM 835 N N . ARG A 1 101 ? 4.155 -15.136 -2.426 1.00 97.12 101 ARG A N 1
ATOM 836 C CA . ARG A 1 101 ? 3.086 -15.168 -3.441 1.00 97.12 101 ARG A CA 1
ATOM 837 C C . ARG A 1 101 ? 1.899 -14.291 -3.033 1.00 97.12 101 ARG A C 1
ATOM 839 O O . ARG A 1 101 ? 1.471 -13.450 -3.825 1.00 97.12 101 ARG A O 1
ATOM 846 N N . ALA A 1 102 ? 1.442 -14.436 -1.791 1.00 97.88 102 ALA A N 1
ATOM 847 C CA . ALA A 1 102 ? 0.382 -13.625 -1.202 1.00 97.88 102 ALA A CA 1
ATOM 848 C C . ALA A 1 102 ? 0.737 -12.140 -1.158 1.00 97.88 102 ALA A C 1
ATOM 850 O O . ALA A 1 102 ? -0.059 -11.302 -1.575 1.00 97.88 102 ALA A O 1
ATOM 851 N N . GLU A 1 103 ? 1.955 -11.808 -0.729 1.00 98.12 103 GLU A N 1
ATOM 852 C CA . GLU A 1 103 ? 2.441 -10.433 -0.673 1.00 98.12 103 GLU A CA 1
ATOM 853 C C . GLU A 1 103 ? 2.434 -9.786 -2.059 1.00 98.12 103 GLU A C 1
ATOM 855 O O . GLU A 1 103 ? 1.927 -8.678 -2.220 1.00 98.12 103 GLU A O 1
ATOM 860 N N . ARG A 1 104 ? 2.939 -10.485 -3.085 1.00 97.88 104 ARG A N 1
ATOM 861 C CA . ARG A 1 104 ? 2.936 -9.983 -4.468 1.00 97.88 104 ARG A CA 1
ATOM 862 C C . ARG A 1 104 ? 1.520 -9.738 -4.985 1.00 97.88 104 ARG A C 1
ATOM 864 O O . ARG A 1 104 ? 1.290 -8.712 -5.623 1.00 97.88 104 ARG A O 1
ATOM 871 N N . SER A 1 105 ? 0.593 -10.657 -4.717 1.00 98.19 105 SER A N 1
ATOM 872 C CA . SER A 1 105 ? -0.817 -10.524 -5.101 1.00 98.19 105 SER A CA 1
ATOM 873 C C . SER A 1 105 ? -1.468 -9.329 -4.394 1.00 98.19 105 SER A C 1
ATOM 875 O O . SER A 1 105 ? -2.001 -8.428 -5.040 1.00 98.19 105 SER A O 1
ATOM 877 N N . LEU A 1 106 ? -1.289 -9.229 -3.075 1.00 98.31 106 LEU A N 1
ATOM 878 C CA . LEU A 1 106 ? -1.813 -8.139 -2.257 1.00 98.31 106 LEU A CA 1
ATOM 879 C C . LEU A 1 106 ? -1.238 -6.774 -2.665 1.00 98.31 106 LEU A C 1
ATOM 881 O O . LEU A 1 106 ? -1.967 -5.788 -2.715 1.00 98.31 106 LEU A O 1
ATOM 885 N N . LEU A 1 107 ? 0.053 -6.688 -2.998 1.00 98.06 107 LEU A N 1
ATOM 886 C CA . LEU A 1 107 ? 0.673 -5.442 -3.460 1.00 98.06 107 LEU A CA 1
ATOM 887 C C . LEU A 1 107 ? 0.075 -4.926 -4.765 1.00 98.06 107 LEU A C 1
ATOM 889 O O . LEU A 1 107 ? -0.016 -3.709 -4.932 1.00 98.06 107 LEU A O 1
ATOM 893 N N . ARG A 1 108 ? -0.327 -5.816 -5.683 1.00 98.06 108 ARG A N 1
ATOM 894 C CA . ARG A 1 108 ? -1.008 -5.411 -6.923 1.00 98.06 108 ARG A CA 1
ATOM 895 C C . ARG A 1 108 ? -2.311 -4.692 -6.603 1.00 98.06 108 ARG A C 1
ATOM 897 O O . ARG A 1 108 ? -2.571 -3.651 -7.195 1.00 98.06 108 ARG A O 1
ATOM 904 N N . GLU A 1 109 ? -3.072 -5.194 -5.634 1.00 98.06 109 GLU A N 1
ATOM 905 C CA . GLU A 1 109 ? -4.308 -4.557 -5.172 1.00 98.06 109 GLU A CA 1
ATOM 906 C C . GLU A 1 109 ? -4.035 -3.260 -4.404 1.00 98.06 109 GLU A C 1
ATOM 908 O O . GLU A 1 109 ? -4.603 -2.217 -4.718 1.00 98.06 109 GLU A O 1
ATOM 913 N N . LEU A 1 110 ? -3.097 -3.279 -3.455 1.00 97.56 110 LEU A N 1
ATOM 914 C CA . LEU A 1 110 ? -2.762 -2.124 -2.621 1.00 97.56 110 LEU A CA 1
ATOM 915 C C . LEU A 1 110 ? -2.188 -0.935 -3.407 1.00 97.56 110 LEU A C 1
ATOM 917 O O . LEU A 1 110 ? -2.328 0.210 -2.976 1.00 97.56 110 LEU A O 1
ATOM 921 N N . ARG A 1 111 ? -1.508 -1.178 -4.533 1.00 98.00 111 ARG A N 1
ATOM 922 C CA . ARG A 1 111 ? -0.932 -0.128 -5.393 1.00 98.00 111 ARG A CA 1
ATOM 923 C C . ARG A 1 111 ? -1.958 0.552 -6.293 1.00 98.00 111 ARG A C 1
ATOM 925 O O . ARG A 1 111 ? -1.664 1.632 -6.808 1.00 98.00 111 ARG A O 1
ATOM 932 N N . LYS A 1 112 ? -3.152 -0.024 -6.463 1.00 97.31 112 LYS A N 1
ATOM 933 C CA . LYS A 1 112 ? -4.241 0.642 -7.183 1.00 97.31 112 LYS A CA 1
ATOM 934 C C . LYS A 1 112 ? -4.630 1.907 -6.416 1.00 97.31 112 LYS A C 1
ATOM 936 O O . LYS A 1 112 ? -4.839 1.876 -5.207 1.00 97.31 112 LYS A O 1
ATOM 941 N N . LYS A 1 113 ? -4.738 3.032 -7.124 1.00 96.56 113 LYS A N 1
ATOM 942 C CA . LYS A 1 113 ? -5.184 4.321 -6.570 1.00 96.56 113 LYS A CA 1
ATOM 943 C C . LYS A 1 113 ? -6.715 4.364 -6.473 1.00 96.56 113 LYS A C 1
ATOM 945 O O . LYS A 1 113 ? -7.358 5.196 -7.103 1.00 96.56 113 LYS A O 1
ATOM 950 N N . LYS A 1 114 ? -7.299 3.411 -5.741 1.00 97.25 114 LYS A N 1
ATOM 951 C CA . LYS A 1 114 ? -8.747 3.263 -5.515 1.00 97.25 114 LYS A CA 1
ATOM 952 C C . LYS A 1 114 ? -9.003 3.107 -4.013 1.00 97.25 114 LYS A C 1
ATOM 954 O O . LYS A 1 114 ? -8.184 2.520 -3.308 1.00 97.25 114 LYS A O 1
ATOM 959 N N . ILE A 1 115 ? -10.135 3.616 -3.523 1.00 97.19 115 ILE A N 1
ATOM 960 C CA . ILE A 1 115 ? -10.626 3.300 -2.172 1.00 97.19 115 ILE A CA 1
ATOM 961 C C . ILE A 1 115 ? -10.717 1.774 -2.024 1.00 97.19 115 ILE A C 1
ATOM 963 O O . ILE A 1 115 ? -11.176 1.085 -2.938 1.00 97.19 115 ILE A O 1
ATOM 967 N N . TRP A 1 116 ? -10.228 1.236 -0.905 1.00 97.25 116 TRP A N 1
ATOM 968 C CA . TRP A 1 116 ? -10.300 -0.206 -0.650 1.00 97.25 116 TRP A CA 1
ATOM 969 C C . TRP A 1 116 ? -11.758 -0.650 -0.503 1.00 97.25 116 TRP A C 1
ATOM 971 O O . TRP A 1 116 ? -12.555 0.066 0.097 1.00 97.25 116 TRP A O 1
ATOM 981 N N . ALA A 1 117 ? -12.101 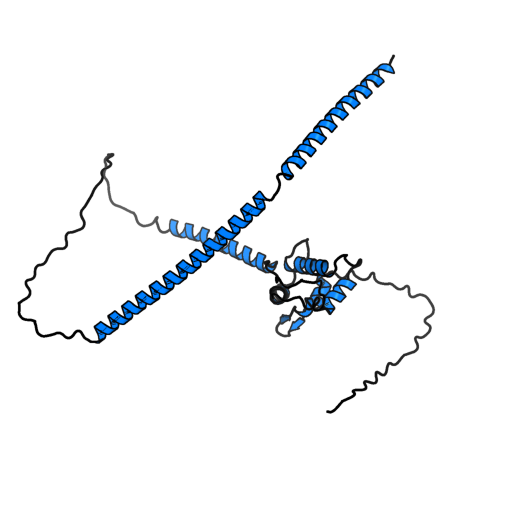-1.838 -1.008 1.00 97.69 117 ALA A N 1
ATOM 982 C CA . ALA A 1 117 ? -13.490 -2.312 -1.048 1.00 97.69 117 ALA A CA 1
ATOM 983 C C . ALA A 1 117 ? -14.152 -2.363 0.346 1.00 97.69 117 ALA A C 1
ATOM 985 O O . ALA A 1 117 ? -15.329 -2.039 0.493 1.00 97.69 117 ALA A O 1
ATOM 986 N N . CYS A 1 118 ? -13.382 -2.666 1.395 1.00 97.56 118 CYS A N 1
ATOM 987 C CA . CYS A 1 118 ? -13.844 -2.648 2.782 1.00 97.56 118 CYS A CA 1
ATOM 988 C C . CYS A 1 118 ? -14.300 -1.270 3.289 1.00 97.56 118 CYS A C 1
ATOM 990 O O . CYS A 1 118 ? -15.055 -1.199 4.255 1.00 97.56 118 CYS A O 1
ATOM 992 N N . PHE A 1 119 ? -13.873 -0.191 2.634 1.00 97.12 119 PHE A N 1
ATOM 993 C CA . PHE A 1 119 ? -14.205 1.192 2.976 1.00 97.12 119 PHE A CA 1
ATOM 994 C C . PHE A 1 119 ? -15.073 1.878 1.914 1.00 97.12 119 PHE A C 1
ATOM 996 O O . PHE A 1 119 ? -15.339 3.073 2.004 1.00 97.12 119 PHE A O 1
ATOM 1003 N N . GLU A 1 120 ? -15.528 1.143 0.900 1.00 96.06 120 GLU A N 1
ATOM 1004 C CA . GLU A 1 120 ? -16.397 1.688 -0.138 1.00 96.06 120 GLU A CA 1
ATOM 1005 C C . GLU A 1 120 ? -17.777 2.026 0.454 1.00 96.06 120 GLU A C 1
ATOM 1007 O O . GLU A 1 120 ? -18.463 1.161 1.019 1.00 96.06 120 GLU A O 1
ATOM 1012 N N . GLY A 1 121 ? -18.162 3.300 0.335 1.00 93.69 121 GLY A N 1
ATOM 1013 C CA . GLY A 1 121 ? -19.391 3.867 0.902 1.00 93.69 121 GLY A CA 1
ATOM 1014 C C . GLY A 1 121 ? -19.212 4.603 2.234 1.00 93.69 121 GLY A C 1
ATOM 1015 O O . GLY A 1 121 ? -20.162 5.229 2.689 1.00 93.69 121 GLY A O 1
ATOM 1016 N N . ASP A 1 122 ? -18.021 4.572 2.840 1.00 93.00 122 ASP A N 1
ATOM 1017 C CA . ASP A 1 122 ? -17.712 5.376 4.027 1.00 93.00 122 ASP A CA 1
ATOM 1018 C C . ASP A 1 122 ? -17.119 6.738 3.600 1.00 93.00 122 ASP A C 1
ATOM 1020 O O . ASP A 1 122 ? -15.973 6.782 3.136 1.00 93.00 122 ASP A O 1
ATOM 1024 N N . PRO A 1 123 ? -17.862 7.856 3.731 1.00 86.56 123 PRO A N 1
ATOM 1025 C CA . PRO A 1 123 ? -17.406 9.174 3.283 1.00 86.56 123 PRO A CA 1
ATOM 1026 C C . PRO A 1 123 ? -16.215 9.710 4.092 1.00 86.56 123 PRO A C 1
ATOM 1028 O O . PRO A 1 123 ? -15.514 10.614 3.633 1.00 86.56 123 PRO A O 1
ATOM 1031 N N . GLU A 1 124 ? -15.957 9.167 5.283 1.00 88.44 124 GLU A N 1
ATOM 1032 C CA . GLU A 1 124 ? -14.833 9.586 6.122 1.00 88.44 124 GLU A CA 1
ATOM 1033 C C . GLU A 1 124 ? -13.531 8.846 5.770 1.00 88.44 124 GLU A C 1
ATOM 1035 O O . GLU A 1 124 ? -12.428 9.285 6.127 1.00 88.44 124 GLU A O 1
ATOM 1040 N N . SER A 1 125 ? -13.625 7.720 5.055 1.00 90.62 125 SER A N 1
ATOM 1041 C CA . SER A 1 125 ? -12.491 6.836 4.803 1.00 90.62 125 SER A CA 1
ATOM 1042 C C . SER A 1 125 ? -11.887 7.039 3.414 1.00 90.62 125 SER A C 1
ATOM 1044 O O . SER A 1 125 ? -12.218 6.383 2.433 1.00 90.62 125 SER A O 1
ATOM 1046 N N . TYR A 1 126 ? -10.861 7.884 3.347 1.00 93.81 126 TYR A N 1
ATOM 1047 C CA . TYR A 1 126 ? -10.044 8.089 2.142 1.00 93.81 126 TYR A CA 1
ATOM 1048 C C . TYR A 1 126 ? -8.918 7.041 1.988 1.00 93.81 126 TYR A C 1
ATOM 1050 O O . TYR A 1 126 ? -7.867 7.300 1.389 1.00 93.81 126 TYR A O 1
ATOM 1058 N N . ILE A 1 127 ? -9.072 5.855 2.586 1.00 96.50 127 ILE A N 1
ATOM 1059 C CA . ILE A 1 127 ? -8.028 4.825 2.599 1.00 96.50 127 ILE A CA 1
ATOM 1060 C C . ILE A 1 127 ? -7.979 4.102 1.247 1.00 96.50 127 ILE A C 1
ATOM 1062 O O . ILE A 1 127 ? -8.950 3.496 0.811 1.00 96.50 127 ILE A O 1
ATOM 1066 N N . GLY A 1 128 ? -6.805 4.142 0.611 1.00 95.00 128 GLY A N 1
ATOM 1067 C CA . GLY A 1 128 ? -6.531 3.481 -0.670 1.00 95.00 128 GLY A CA 1
ATOM 1068 C C . GLY A 1 128 ? -6.351 4.441 -1.848 1.00 95.00 128 GLY A C 1
ATOM 1069 O O . GLY A 1 128 ? -5.653 4.105 -2.797 1.00 95.00 128 GLY A O 1
ATOM 1070 N N . ILE A 1 129 ? -6.845 5.682 -1.753 1.00 96.62 129 ILE A N 1
ATOM 1071 C CA . ILE A 1 129 ? -6.770 6.674 -2.846 1.00 96.62 129 ILE A CA 1
ATOM 1072 C C . ILE A 1 129 ? -5.328 6.937 -3.301 1.00 96.62 129 ILE A C 1
ATOM 1074 O O . ILE A 1 129 ? -5.043 7.014 -4.492 1.00 96.62 129 ILE A O 1
ATOM 1078 N N . GLN A 1 130 ? -4.392 7.039 -2.358 1.00 95.19 130 GLN A N 1
ATOM 1079 C CA . GLN A 1 130 ? -2.976 7.266 -2.673 1.00 95.19 130 GLN A CA 1
ATOM 1080 C C . GLN A 1 130 ? -2.256 6.005 -3.185 1.00 95.19 130 GLN A C 1
ATOM 1082 O O . GLN A 1 130 ? -1.128 6.101 -3.670 1.00 95.19 130 GLN A O 1
ATOM 1087 N N . GLY A 1 131 ? -2.881 4.830 -3.068 1.00 95.75 131 GLY A N 1
ATOM 1088 C CA . GLY A 1 131 ? -2.225 3.537 -3.221 1.00 95.75 131 GLY A CA 1
ATOM 1089 C C . GLY A 1 131 ? -1.157 3.285 -2.148 1.00 95.75 131 GLY A C 1
ATOM 1090 O O . GLY A 1 131 ? -1.016 4.021 -1.165 1.00 95.75 131 GLY A O 1
ATOM 1091 N N . PHE A 1 132 ? -0.391 2.214 -2.337 1.00 96.00 132 PHE A N 1
ATOM 1092 C CA . PHE A 1 132 ? 0.711 1.818 -1.466 1.00 96.00 132 PHE A CA 1
ATOM 1093 C C . PHE A 1 132 ? 2.070 2.077 -2.137 1.00 96.00 132 PHE A C 1
ATOM 1095 O O . PHE A 1 132 ? 2.560 1.225 -2.880 1.00 96.00 132 PHE A O 1
ATOM 1102 N N . PRO A 1 133 ? 2.707 3.240 -1.890 1.00 93.75 133 PRO A N 1
ATOM 1103 C CA . PRO A 1 133 ? 3.942 3.625 -2.580 1.00 93.75 133 PRO A CA 1
ATOM 1104 C C . PRO A 1 133 ? 5.196 2.932 -2.031 1.00 93.75 133 PRO A C 1
ATOM 1106 O O . PRO A 1 133 ? 6.263 3.019 -2.626 1.00 93.75 133 PRO A O 1
ATOM 1109 N N . SER A 1 134 ? 5.108 2.289 -0.864 1.00 94.62 134 SER A N 1
ATOM 1110 C CA . SER A 1 134 ? 6.270 1.693 -0.203 1.00 94.62 134 SER A CA 1
ATOM 1111 C C . SER A 1 134 ? 6.650 0.340 -0.804 1.00 94.62 134 SER A C 1
ATOM 1113 O O . SER A 1 134 ? 5.788 -0.436 -1.217 1.00 94.62 134 SER A O 1
ATOM 1115 N N . SER A 1 135 ? 7.942 0.017 -0.754 1.00 96.06 135 SER A N 1
ATOM 1116 C CA . SER A 1 135 ? 8.422 -1.347 -0.977 1.00 96.06 135 SER A CA 1
ATOM 1117 C C . SER A 1 135 ? 7.986 -2.258 0.172 1.00 96.06 135 SER A C 1
ATOM 1119 O O . SER A 1 135 ? 8.077 -1.887 1.353 1.00 96.06 135 SER A O 1
ATOM 1121 N N . SER A 1 136 ? 7.528 -3.448 -0.187 1.00 97.19 136 SER A N 1
ATOM 1122 C CA . SER A 1 136 ? 7.203 -4.539 0.734 1.00 97.19 136 SER A CA 1
ATOM 1123 C C . SER A 1 136 ? 8.441 -5.173 1.367 1.00 97.19 136 SER A C 1
ATOM 1125 O O . SER A 1 136 ? 9.579 -4.806 1.062 1.00 97.19 136 SER A O 1
ATOM 1127 N N . TYR A 1 137 ? 8.219 -6.115 2.280 1.00 97.50 137 TYR A N 1
ATOM 1128 C CA . TYR A 1 137 ? 9.280 -6.861 2.936 1.00 97.50 137 TYR A CA 1
ATOM 1129 C C . TYR A 1 137 ? 10.126 -7.656 1.930 1.00 97.50 137 TYR A C 1
ATOM 1131 O O . TYR A 1 137 ? 11.346 -7.472 1.890 1.00 97.50 137 TYR A O 1
ATOM 1139 N N . HIS A 1 138 ? 9.509 -8.467 1.063 1.00 97.69 138 HIS A N 1
ATOM 1140 C CA . HIS A 1 138 ? 10.266 -9.324 0.145 1.00 97.69 138 HIS A CA 1
ATOM 1141 C C . HIS A 1 138 ? 10.902 -8.538 -1.004 1.00 97.69 138 HIS A C 1
ATOM 1143 O O . HIS A 1 138 ? 11.981 -8.911 -1.464 1.00 97.69 138 HIS A O 1
ATOM 1149 N N . GLU A 1 139 ? 10.301 -7.423 -1.438 1.00 97.06 139 GLU A N 1
ATOM 1150 C CA . GLU A 1 139 ? 10.942 -6.511 -2.399 1.00 97.06 139 GLU A CA 1
ATOM 1151 C C . GLU A 1 139 ? 12.227 -5.898 -1.828 1.00 97.06 139 GLU A C 1
ATOM 1153 O O . GLU A 1 139 ? 13.217 -5.782 -2.546 1.00 97.06 139 GLU A O 1
ATOM 1158 N N . LYS A 1 140 ? 12.250 -5.547 -0.534 1.00 95.62 140 LYS A N 1
ATOM 1159 C CA . LYS A 1 140 ? 13.459 -5.014 0.116 1.00 95.62 140 LYS A CA 1
ATOM 1160 C C . LYS A 1 140 ? 14.562 -6.054 0.242 1.00 95.62 140 LYS A C 1
ATOM 1162 O O . LYS A 1 140 ? 15.721 -5.718 0.028 1.00 95.62 140 LYS A O 1
ATOM 1167 N N . ILE A 1 141 ? 14.218 -7.296 0.587 1.00 93.44 141 ILE A N 1
ATOM 1168 C CA . ILE A 1 141 ? 15.200 -8.388 0.645 1.00 93.44 141 ILE A CA 1
ATOM 1169 C C . ILE A 1 141 ? 15.787 -8.644 -0.746 1.00 93.44 141 ILE A C 1
ATOM 1171 O O . ILE A 1 141 ? 17.001 -8.751 -0.879 1.00 93.44 141 ILE A O 1
ATOM 1175 N N . GLN A 1 142 ? 14.951 -8.666 -1.789 1.00 93.94 142 GLN A N 1
ATOM 1176 C CA . GLN A 1 142 ? 15.418 -8.827 -3.170 1.00 93.94 142 GLN A CA 1
ATOM 1177 C C . GLN A 1 142 ? 16.307 -7.663 -3.627 1.00 93.94 142 GLN A C 1
ATOM 1179 O O . GLN A 1 142 ? 17.315 -7.906 -4.283 1.00 93.94 142 GLN A O 1
ATOM 1184 N N . ALA A 1 143 ? 15.970 -6.419 -3.271 1.00 91.69 143 ALA A N 1
ATOM 1185 C CA . ALA A 1 143 ? 16.794 -5.253 -3.593 1.00 91.69 143 ALA A CA 1
ATOM 1186 C C . ALA A 1 143 ? 18.181 -5.339 -2.934 1.00 91.69 143 ALA A C 1
ATOM 1188 O O . ALA A 1 143 ? 19.187 -5.227 -3.625 1.00 91.69 143 ALA A O 1
ATOM 1189 N N . LYS A 1 144 ? 18.235 -5.657 -1.635 1.00 91.50 144 LYS A N 1
ATOM 1190 C CA . LYS A 1 144 ? 19.500 -5.841 -0.906 1.00 91.50 144 LYS A CA 1
ATOM 1191 C C . LYS A 1 144 ? 20.337 -6.999 -1.447 1.00 91.50 144 LYS A C 1
ATOM 1193 O O . LYS A 1 144 ? 21.549 -6.879 -1.568 1.00 91.50 144 LYS A O 1
ATOM 1198 N N . GLY A 1 145 ? 19.695 -8.116 -1.796 1.00 87.81 145 GLY A N 1
ATOM 1199 C CA . GLY A 1 145 ? 20.385 -9.255 -2.401 1.00 87.81 145 GLY A CA 1
ATOM 1200 C C . GLY A 1 145 ? 21.045 -8.897 -3.735 1.00 87.81 145 GLY A C 1
ATOM 1201 O O . GLY A 1 145 ? 22.142 -9.362 -4.014 1.00 87.81 145 GLY A O 1
ATOM 1202 N N . ARG A 1 146 ? 20.414 -8.028 -4.536 1.00 78.94 146 ARG A N 1
ATOM 1203 C CA . ARG A 1 146 ? 20.988 -7.539 -5.800 1.00 78.94 146 ARG A CA 1
ATOM 1204 C C . ARG A 1 146 ? 22.150 -6.570 -5.595 1.00 78.94 146 ARG A C 1
ATOM 1206 O O . ARG A 1 146 ? 23.112 -6.645 -6.347 1.00 78.94 146 ARG A O 1
ATOM 1213 N N . GLU A 1 147 ? 22.067 -5.691 -4.597 1.00 79.19 147 GLU A N 1
ATOM 1214 C CA . GLU A 1 147 ? 23.157 -4.761 -4.262 1.00 79.19 147 GLU A CA 1
ATOM 1215 C C . GLU A 1 147 ? 24.433 -5.516 -3.871 1.00 79.19 147 GLU A C 1
ATOM 1217 O O . GLU A 1 147 ? 25.509 -5.181 -4.355 1.00 79.19 147 GLU A O 1
ATOM 1222 N N . ASN A 1 148 ? 24.311 -6.589 -3.083 1.00 69.88 148 ASN A N 1
ATOM 1223 C CA . ASN A 1 148 ? 25.465 -7.414 -2.719 1.00 69.88 148 ASN A CA 1
ATOM 1224 C C . ASN A 1 148 ? 26.099 -8.096 -3.944 1.00 69.88 148 ASN A C 1
ATOM 1226 O O . ASN A 1 148 ? 27.312 -8.053 -4.096 1.00 69.88 148 ASN A O 1
ATOM 1230 N N . ILE A 1 149 ? 25.289 -8.627 -4.870 1.00 71.69 149 ILE A N 1
ATOM 1231 C CA . ILE A 1 149 ? 25.804 -9.264 -6.096 1.00 71.69 149 ILE A CA 1
ATOM 1232 C C . ILE A 1 149 ? 26.543 -8.255 -6.995 1.00 71.69 149 ILE A C 1
ATOM 1234 O O . ILE A 1 149 ? 27.555 -8.607 -7.596 1.00 71.69 149 ILE A O 1
ATOM 1238 N N . MET A 1 150 ? 26.068 -7.007 -7.098 1.00 62.91 150 MET A N 1
ATOM 1239 C CA . MET A 1 150 ? 26.767 -5.974 -7.881 1.00 62.91 150 MET A CA 1
ATOM 1240 C C . MET A 1 150 ? 28.095 -5.554 -7.242 1.00 62.91 150 MET A C 1
ATOM 1242 O O . MET A 1 150 ? 29.064 -5.351 -7.968 1.00 62.91 150 MET A O 1
ATOM 1246 N N . ASN A 1 151 ? 28.164 -5.472 -5.912 1.00 67.88 151 ASN A N 1
ATOM 1247 C CA . ASN A 1 151 ? 29.403 -5.114 -5.220 1.00 67.88 151 ASN A CA 1
ATOM 1248 C C . ASN A 1 151 ? 30.471 -6.219 -5.329 1.00 67.88 151 ASN A C 1
ATOM 1250 O O . ASN A 1 151 ? 31.652 -5.909 -5.475 1.00 67.88 151 ASN A O 1
ATOM 1254 N N . ASP A 1 152 ? 30.067 -7.492 -5.334 1.00 63.41 152 ASP A N 1
ATOM 1255 C CA . ASP A 1 152 ? 30.994 -8.622 -5.494 1.00 63.41 152 ASP A CA 1
ATOM 1256 C C . ASP A 1 152 ? 31.496 -8.774 -6.946 1.00 63.41 152 ASP A C 1
ATOM 1258 O O . ASP A 1 152 ? 32.607 -9.258 -7.188 1.00 63.41 152 ASP A O 1
ATOM 1262 N N . ALA A 1 153 ? 30.704 -8.341 -7.934 1.00 60.69 153 ALA A N 1
ATOM 1263 C CA . ALA A 1 153 ? 31.098 -8.357 -9.343 1.00 60.69 153 ALA A CA 1
ATOM 1264 C C . ALA A 1 153 ? 32.127 -7.262 -9.685 1.00 60.69 153 ALA A C 1
ATOM 1266 O O . ALA A 1 153 ? 33.059 -7.524 -10.447 1.00 60.69 153 ALA A O 1
ATOM 1267 N N . ASP A 1 154 ? 32.004 -6.066 -9.098 1.00 55.78 154 ASP A N 1
ATOM 1268 C CA . ASP A 1 154 ? 32.953 -4.963 -9.325 1.00 55.78 154 ASP A CA 1
ATOM 1269 C C . ASP A 1 154 ? 34.310 -5.207 -8.639 1.00 55.78 154 ASP A C 1
ATOM 1271 O O . ASP A 1 154 ? 35.355 -4.820 -9.165 1.00 55.78 154 ASP A O 1
ATOM 1275 N N . TRP A 1 155 ? 34.326 -5.923 -7.508 1.00 51.16 155 TRP A N 1
ATOM 1276 C CA . TRP A 1 155 ? 35.577 -6.267 -6.820 1.00 51.16 155 TRP A CA 1
ATOM 1277 C C . TRP A 1 155 ? 36.423 -7.280 -7.613 1.00 51.16 155 TRP A C 1
ATOM 1279 O O . TRP A 1 155 ? 37.640 -7.142 -7.699 1.00 51.16 155 TRP A O 1
ATOM 1289 N N . ASN A 1 156 ? 35.786 -8.242 -8.291 1.00 55.53 156 ASN A N 1
ATOM 1290 C CA . ASN A 1 156 ? 36.487 -9.219 -9.135 1.00 55.53 156 ASN A CA 1
ATOM 1291 C C . ASN A 1 156 ? 36.893 -8.661 -10.518 1.00 55.53 156 ASN A C 1
ATOM 1293 O O . ASN A 1 156 ? 37.842 -9.149 -11.141 1.00 55.53 156 ASN A O 1
ATOM 1297 N N . ALA A 1 157 ? 36.228 -7.610 -11.010 1.00 55.44 157 ALA A N 1
ATOM 1298 C CA . ALA A 1 157 ? 36.616 -6.948 -12.258 1.00 55.44 157 ALA A CA 1
ATOM 1299 C C . ALA A 1 157 ? 37.929 -6.150 -12.118 1.00 55.44 157 ALA A C 1
ATOM 1301 O O . ALA A 1 157 ? 38.721 -6.102 -13.061 1.00 55.44 157 ALA A O 1
ATOM 1302 N N . ALA A 1 158 ? 38.213 -5.588 -10.936 1.00 54.50 158 ALA A N 1
ATOM 1303 C CA . ALA A 1 158 ? 39.468 -4.881 -10.665 1.00 54.50 158 ALA A CA 1
ATOM 1304 C C . ALA A 1 158 ? 40.693 -5.819 -10.591 1.00 54.50 158 ALA A C 1
ATOM 1306 O O . ALA A 1 158 ? 41.801 -5.424 -10.957 1.00 54.50 158 ALA A O 1
ATOM 1307 N N . GLU A 1 159 ? 40.508 -7.079 -10.190 1.00 52.09 159 GLU A N 1
ATOM 1308 C CA . GLU A 1 159 ? 41.606 -8.051 -10.069 1.00 52.09 159 GLU A CA 1
ATOM 1309 C C . GLU A 1 159 ? 41.958 -8.730 -11.408 1.00 52.09 159 GLU A C 1
ATOM 1311 O O . GLU A 1 159 ? 43.107 -9.116 -11.649 1.00 52.09 159 GLU A O 1
ATOM 1316 N N . THR A 1 160 ? 41.001 -8.766 -12.343 1.00 51.41 160 THR A N 1
ATOM 1317 C CA . THR A 1 160 ? 41.216 -9.318 -13.691 1.00 51.41 160 THR A CA 1
ATOM 1318 C C . THR A 1 160 ? 41.985 -8.349 -14.605 1.00 51.41 160 THR A C 1
ATOM 1320 O O . THR A 1 160 ? 42.631 -8.779 -15.556 1.00 51.41 160 THR A O 1
ATOM 1323 N N . VAL A 1 161 ? 42.004 -7.041 -14.309 1.00 53.25 161 VAL A N 1
ATOM 1324 C CA . VAL A 1 161 ? 42.806 -6.063 -15.076 1.00 53.25 161 VAL A CA 1
ATOM 1325 C C . VAL A 1 161 ? 44.256 -5.977 -14.571 1.00 53.25 161 VAL A C 1
ATOM 1327 O O . VAL A 1 161 ? 45.160 -5.723 -15.368 1.00 53.25 161 VAL A O 1
ATOM 1330 N N . SER A 1 162 ? 44.524 -6.290 -13.296 1.00 47.59 162 SER A N 1
ATOM 1331 C CA . SER A 1 162 ? 45.890 -6.279 -12.735 1.00 47.59 162 SER A CA 1
ATOM 1332 C C . SER A 1 162 ? 46.748 -7.497 -13.107 1.00 47.59 162 SER A C 1
ATOM 1334 O O . SER A 1 162 ? 47.974 -7.412 -13.056 1.00 47.59 162 SER 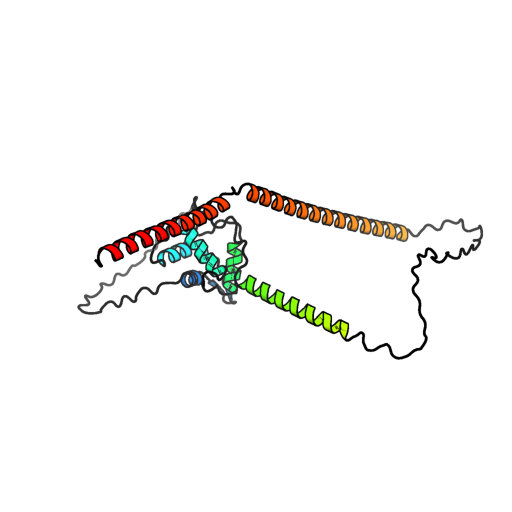A O 1
ATOM 1336 N N . THR A 1 163 ? 46.162 -8.620 -13.535 1.00 48.62 163 THR A N 1
ATOM 1337 C CA . THR A 1 163 ? 46.930 -9.834 -13.887 1.00 48.62 163 THR A CA 1
ATOM 1338 C C . THR A 1 163 ? 47.258 -9.975 -15.378 1.00 48.62 163 THR A C 1
ATOM 1340 O O . THR A 1 163 ? 48.191 -10.700 -15.727 1.00 48.62 163 THR A O 1
ATOM 1343 N N . THR A 1 164 ? 46.606 -9.221 -16.271 1.00 49.00 164 THR A N 1
ATOM 1344 C CA . THR A 1 164 ? 46.948 -9.205 -17.711 1.00 49.00 164 THR A CA 1
ATOM 1345 C C . THR A 1 164 ? 48.046 -8.213 -18.109 1.00 49.00 164 THR A C 1
ATOM 1347 O O . THR A 1 164 ? 48.474 -8.234 -19.263 1.00 49.00 164 THR A O 1
ATOM 1350 N N . LEU A 1 165 ? 48.568 -7.391 -17.186 1.00 47.22 165 LEU A N 1
ATOM 1351 C CA . LEU A 1 165 ? 49.589 -6.373 -17.493 1.00 47.22 165 LEU A CA 1
ATOM 1352 C C . LEU A 1 165 ? 50.995 -6.645 -16.917 1.00 47.22 165 LEU A C 1
ATOM 1354 O O . LEU A 1 165 ? 51.806 -5.727 -16.849 1.00 47.22 165 LEU A O 1
ATOM 1358 N N . VAL A 1 166 ? 51.325 -7.885 -16.526 1.00 49.56 166 VAL A N 1
ATOM 1359 C CA . VAL A 1 166 ? 52.673 -8.231 -15.997 1.00 49.56 166 VAL A CA 1
ATOM 1360 C C . VAL A 1 166 ? 53.423 -9.267 -16.854 1.00 49.56 166 VAL A C 1
ATOM 1362 O O . VAL A 1 166 ? 54.533 -9.673 -16.530 1.00 49.56 166 VAL A O 1
ATOM 1365 N N . LYS A 1 167 ? 52.899 -9.668 -18.021 1.00 48.78 167 LYS A N 1
ATOM 1366 C CA . LYS A 1 167 ? 53.560 -10.686 -18.865 1.00 48.78 167 LYS A CA 1
ATOM 1367 C C . LYS A 1 167 ? 53.821 -10.250 -20.304 1.00 48.78 167 LYS A C 1
ATOM 1369 O O . LYS A 1 167 ? 53.590 -11.026 -21.225 1.00 48.78 167 LYS A O 1
ATOM 1374 N N . LYS A 1 168 ? 54.323 -9.024 -20.519 1.00 50.06 168 LYS A N 1
ATOM 1375 C CA . LYS A 1 168 ? 54.942 -8.671 -21.813 1.00 50.06 168 LYS A CA 1
ATOM 1376 C C . LYS A 1 168 ? 55.882 -7.461 -21.812 1.00 50.06 168 LYS A C 1
ATOM 1378 O O . LYS A 1 168 ? 55.778 -6.642 -22.711 1.00 50.06 168 LYS A O 1
ATOM 1383 N N . ILE A 1 169 ? 56.830 -7.349 -20.880 1.00 44.09 169 ILE A N 1
ATOM 1384 C CA . ILE A 1 169 ? 58.031 -6.526 -21.130 1.00 44.09 169 ILE A CA 1
ATOM 1385 C C . ILE A 1 169 ? 59.253 -7.247 -20.565 1.00 44.09 169 ILE A C 1
ATOM 1387 O O . ILE A 1 169 ? 59.679 -7.032 -19.436 1.00 44.09 169 ILE A O 1
ATOM 1391 N N . GLY A 1 170 ? 59.791 -8.148 -21.380 1.00 42.47 170 GLY A N 1
ATOM 1392 C CA . GLY A 1 170 ? 61.176 -8.567 -21.295 1.00 42.47 170 GLY A CA 1
ATOM 1393 C C . GLY A 1 170 ? 61.937 -7.934 -22.454 1.00 42.47 170 GLY A C 1
ATOM 1394 O O . GLY A 1 170 ? 61.628 -8.211 -23.607 1.00 42.47 170 GLY A O 1
ATOM 1395 N N . ASN A 1 171 ? 62.964 -7.165 -22.096 1.00 46.31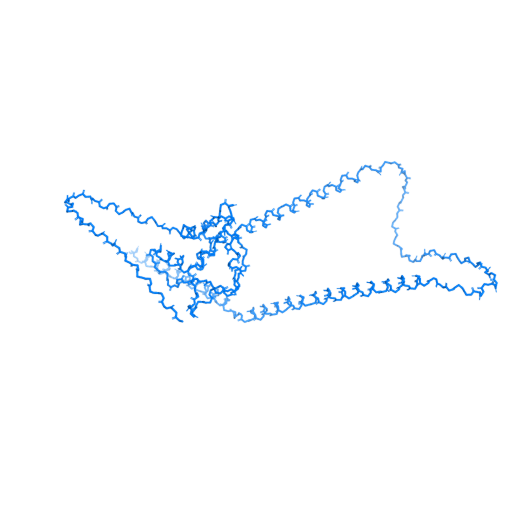 171 ASN A N 1
ATOM 1396 C CA . ASN A 1 171 ? 64.237 -7.076 -22.807 1.00 46.31 171 ASN A CA 1
ATOM 1397 C C . ASN A 1 171 ? 64.384 -6.112 -24.003 1.00 46.31 171 ASN A C 1
ATOM 1399 O O . ASN A 1 171 ? 64.247 -6.506 -25.156 1.00 46.31 171 ASN A O 1
ATOM 1403 N N . CYS A 1 172 ? 64.772 -4.872 -23.695 1.00 35.34 172 CYS A N 1
ATOM 1404 C CA . CYS A 1 172 ? 65.815 -4.028 -24.322 1.00 35.34 172 CYS A CA 1
ATOM 1405 C C . CYS A 1 172 ? 65.682 -2.648 -23.638 1.00 35.34 172 CYS A C 1
ATOM 1407 O O . CYS A 1 172 ? 64.574 -2.173 -23.453 1.00 35.34 172 CYS A O 1
ATOM 1409 N N . GLY A 1 173 ? 66.671 -1.940 -23.107 1.00 36.62 173 GLY A N 1
ATOM 1410 C CA . GLY A 1 173 ? 68.112 -1.893 -23.275 1.00 36.62 173 GLY A CA 1
ATOM 1411 C C . GLY A 1 173 ? 68.519 -0.473 -22.838 1.00 36.62 173 GLY A C 1
ATOM 1412 O O . GLY A 1 173 ? 68.072 0.493 -23.435 1.00 36.62 173 GLY A O 1
ATOM 1413 N N . ARG A 1 174 ? 69.265 -0.373 -21.733 1.00 39.91 174 ARG A N 1
ATOM 1414 C CA . ARG A 1 174 ? 70.309 0.618 -21.380 1.00 39.91 174 ARG A CA 1
ATOM 1415 C C . ARG A 1 174 ? 70.308 2.035 -22.016 1.00 39.91 174 ARG A C 1
ATOM 1417 O O . ARG A 1 174 ? 70.552 2.148 -23.206 1.00 39.91 174 ARG A O 1
ATOM 1424 N N . SER A 1 175 ? 70.270 3.066 -21.152 1.00 37.59 175 SER A N 1
ATOM 1425 C CA . SER A 1 175 ? 71.171 4.257 -21.035 1.00 37.59 175 SER A CA 1
ATOM 1426 C C . SER A 1 175 ? 70.373 5.472 -20.520 1.00 37.59 175 SER A C 1
ATOM 1428 O O . SER A 1 175 ? 69.411 5.876 -21.155 1.00 37.59 175 SER A O 1
ATOM 1430 N N . SER A 1 176 ? 70.561 5.915 -19.271 1.00 43.00 176 SER A N 1
ATOM 1431 C CA . SER A 1 176 ? 71.500 6.977 -18.843 1.00 43.00 176 SER A CA 1
ATOM 1432 C C . SER A 1 176 ? 71.190 8.354 -19.445 1.00 43.00 176 SER A C 1
ATOM 1434 O O . SER A 1 176 ? 71.431 8.556 -20.625 1.00 43.00 176 SER A O 1
ATOM 1436 N N . THR A 1 177 ? 70.621 9.243 -18.620 1.00 42.72 177 THR A N 1
ATOM 1437 C CA . THR A 1 177 ? 71.141 10.554 -18.159 1.00 42.72 177 THR A CA 1
ATOM 1438 C C . THR A 1 177 ? 70.000 11.513 -17.829 1.00 42.72 177 THR A C 1
ATOM 1440 O O . THR A 1 177 ? 68.958 11.524 -18.477 1.00 42.72 177 THR A O 1
ATOM 1443 N N . ASP A 1 178 ? 70.265 12.298 -16.792 1.00 44.72 178 ASP A N 1
ATOM 1444 C CA . ASP A 1 178 ? 69.568 13.474 -16.283 1.00 44.72 178 ASP A CA 1
ATOM 1445 C C . ASP A 1 178 ? 68.877 14.362 -17.325 1.00 44.72 178 ASP A C 1
ATOM 1447 O O . ASP A 1 178 ? 69.403 14.575 -18.417 1.00 44.72 178 ASP A O 1
ATOM 1451 N N . SER A 1 179 ? 67.77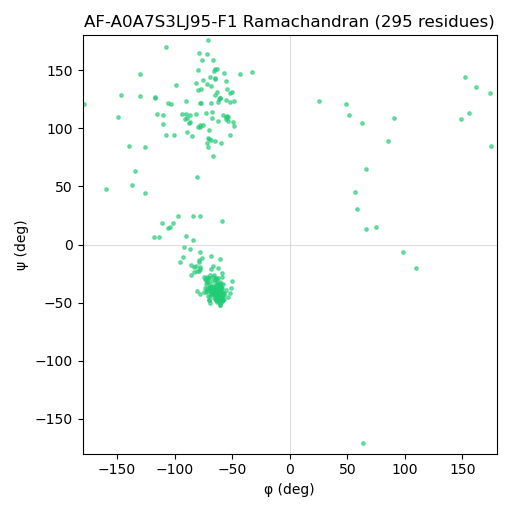2 15.001 -16.924 1.00 44.66 179 SER A N 1
ATOM 1452 C CA . SER A 1 179 ? 67.634 16.471 -16.826 1.00 44.66 179 SER A CA 1
ATOM 1453 C C . SER A 1 179 ? 66.159 16.884 -16.770 1.00 44.66 179 SER A C 1
ATOM 1455 O O . SER A 1 179 ? 65.333 16.439 -17.562 1.00 44.66 179 SER A O 1
ATOM 1457 N N . ASN A 1 180 ? 65.857 17.805 -15.852 1.00 51.66 180 ASN A N 1
ATOM 1458 C CA . ASN A 1 180 ? 64.767 18.776 -15.979 1.00 51.66 180 ASN A CA 1
ATOM 1459 C C . ASN A 1 180 ? 64.727 19.379 -17.389 1.00 51.66 180 ASN A C 1
ATOM 1461 O O . ASN A 1 180 ? 65.795 19.629 -17.929 1.00 51.66 180 ASN A O 1
ATOM 1465 N N . ILE A 1 181 ? 63.538 19.714 -17.902 1.00 40.62 181 ILE A N 1
ATOM 1466 C CA . ILE A 1 181 ? 63.246 20.915 -18.712 1.00 40.62 181 ILE A CA 1
ATOM 1467 C C . ILE A 1 181 ? 61.745 20.895 -19.056 1.00 40.62 181 ILE A C 1
ATOM 1469 O O . ILE A 1 181 ? 61.239 19.959 -19.670 1.00 40.62 181 ILE A O 1
ATOM 1473 N N . GLY A 1 182 ? 61.021 21.936 -18.640 1.00 53.31 182 GLY A N 1
ATOM 1474 C CA . GLY A 1 182 ? 59.712 22.252 -19.204 1.00 53.31 182 GLY A CA 1
ATOM 1475 C C . GLY A 1 182 ? 59.892 22.974 -20.534 1.00 53.31 182 GLY A C 1
ATOM 1476 O O . GLY A 1 182 ? 60.666 23.921 -20.590 1.00 53.31 182 GLY A O 1
ATOM 1477 N N . VAL A 1 183 ? 59.170 22.560 -21.576 1.00 41.12 183 VAL A N 1
ATOM 1478 C CA . VAL A 1 183 ? 59.022 23.315 -22.828 1.00 41.12 183 VAL A CA 1
ATOM 1479 C C . VAL A 1 183 ? 57.631 23.070 -23.410 1.00 41.12 183 VAL A C 1
ATOM 1481 O O . VAL A 1 183 ? 57.167 21.945 -23.566 1.00 41.12 183 VAL A O 1
ATOM 1484 N N . THR A 1 184 ? 56.978 24.186 -23.704 1.00 58.88 184 THR A N 1
ATOM 1485 C CA . THR A 1 184 ? 55.853 24.380 -24.615 1.00 58.88 184 THR A CA 1
ATOM 1486 C C . THR A 1 184 ? 56.251 24.082 -26.063 1.00 58.88 184 THR A C 1
ATOM 1488 O O . THR A 1 184 ? 57.171 24.726 -26.547 1.00 58.88 184 THR A O 1
ATOM 1491 N N . GLU A 1 185 ? 55.514 23.248 -26.798 1.00 42.91 185 GLU A N 1
ATOM 1492 C CA . GLU A 1 185 ? 55.574 23.186 -28.273 1.00 42.91 185 GLU A CA 1
ATOM 1493 C C . GLU A 1 185 ? 54.184 22.769 -28.791 1.00 42.91 185 GLU A C 1
ATOM 1495 O O . GLU A 1 185 ? 53.629 21.758 -28.373 1.00 42.91 185 GLU A O 1
ATOM 1500 N N . ASN A 1 186 ? 53.419 23.647 -29.443 1.00 47.78 186 ASN A N 1
ATOM 1501 C CA . ASN A 1 186 ? 53.518 24.074 -30.843 1.00 47.78 186 ASN A CA 1
ATOM 1502 C C . ASN A 1 186 ? 53.631 22.930 -31.860 1.00 47.78 186 ASN A C 1
ATOM 1504 O O . ASN A 1 186 ? 54.606 22.200 -31.883 1.00 47.78 186 ASN A O 1
ATOM 1508 N N . SER A 1 187 ? 52.646 22.924 -32.770 1.00 51.97 187 SER A N 1
ATOM 1509 C CA . SER A 1 187 ? 52.812 22.782 -34.221 1.00 51.97 187 SER A CA 1
ATOM 1510 C C . SER A 1 187 ? 53.653 21.604 -34.715 1.00 51.97 187 SER A C 1
ATOM 1512 O O . SER A 1 187 ? 54.862 21.657 -34.627 1.00 51.97 187 SER A O 1
ATOM 1514 N N . TYR A 1 188 ? 53.021 20.628 -35.372 1.00 49.75 188 TYR A N 1
ATOM 1515 C CA . TYR A 1 188 ? 53.333 20.182 -36.745 1.00 49.75 188 TYR A CA 1
ATOM 1516 C C . TYR A 1 188 ? 52.463 18.956 -37.064 1.00 49.75 188 TYR A C 1
ATOM 1518 O O . TYR A 1 188 ? 52.866 17.806 -36.919 1.00 49.75 188 TYR A O 1
ATOM 1526 N N . GLY A 1 189 ? 51.228 19.209 -37.507 1.00 47.06 189 GLY A N 1
ATOM 1527 C CA . GLY A 1 189 ? 50.457 18.211 -38.248 1.00 47.06 189 GLY A CA 1
ATOM 1528 C C . GLY A 1 189 ? 50.998 18.116 -39.683 1.00 47.06 189 GLY A C 1
ATOM 1529 O O . GLY A 1 189 ? 51.361 19.152 -40.250 1.00 47.06 189 GLY A O 1
ATOM 1530 N N . PRO A 1 190 ? 51.079 16.918 -40.287 1.00 57.28 190 PRO A N 1
ATOM 1531 C CA . PRO A 1 190 ? 51.689 16.743 -41.596 1.00 57.28 190 PRO A CA 1
ATOM 1532 C C . PRO A 1 190 ? 50.927 17.545 -42.651 1.00 57.28 190 PRO A C 1
ATOM 1534 O O . PRO A 1 190 ? 49.716 17.389 -42.820 1.00 57.28 190 PRO A O 1
ATOM 1537 N N . LYS A 1 191 ? 51.652 18.407 -43.375 1.00 59.81 191 LYS A N 1
ATOM 1538 C CA . LYS A 1 191 ? 51.145 19.069 -44.579 1.00 59.81 191 LYS A CA 1
ATOM 1539 C C . LYS A 1 191 ? 50.668 17.986 -45.555 1.00 59.81 191 LYS A C 1
ATOM 1541 O O . LYS A 1 191 ? 51.474 17.125 -45.913 1.00 59.81 191 LYS A O 1
ATOM 1546 N N . PRO A 1 192 ? 49.410 18.018 -46.022 1.00 54.97 192 PRO A N 1
ATOM 1547 C CA . PRO A 1 192 ? 48.991 17.142 -47.100 1.00 54.97 192 PRO A CA 1
ATOM 1548 C C . PRO A 1 192 ? 49.809 17.486 -48.347 1.00 54.97 192 PRO A C 1
ATOM 1550 O O . PRO A 1 192 ? 49.839 18.634 -48.798 1.00 54.97 192 PRO A O 1
ATOM 1553 N N . LEU A 1 193 ? 50.499 16.477 -48.875 1.00 49.00 193 LEU A N 1
ATOM 1554 C CA . LEU A 1 193 ? 51.159 16.508 -50.172 1.00 49.00 193 LEU A CA 1
ATOM 1555 C C . LEU A 1 193 ? 50.130 16.918 -51.231 1.00 49.00 193 LEU A C 1
ATOM 1557 O O . LEU A 1 193 ? 49.245 16.146 -51.594 1.00 49.00 193 LEU A O 1
ATOM 1561 N N . GLN A 1 194 ? 50.242 18.153 -51.719 1.00 54.31 194 GLN A N 1
ATOM 1562 C CA . GLN A 1 194 ? 49.516 18.606 -52.897 1.00 54.31 194 GLN A CA 1
ATOM 1563 C C . GLN A 1 194 ? 50.122 17.929 -54.130 1.00 54.31 194 GLN A C 1
ATOM 1565 O O . GLN A 1 194 ? 50.999 18.481 -54.792 1.00 54.31 194 GLN A O 1
ATOM 1570 N N . MET A 1 195 ? 49.641 16.731 -54.463 1.00 52.91 195 MET A N 1
ATOM 1571 C CA . MET A 1 195 ? 49.767 16.206 -55.821 1.00 52.91 195 MET A CA 1
ATOM 1572 C C . MET A 1 195 ? 48.844 17.017 -56.734 1.00 52.91 195 MET A C 1
ATOM 1574 O O . MET A 1 195 ? 47.671 16.698 -56.914 1.00 52.91 195 MET A O 1
ATOM 1578 N N . LYS A 1 196 ? 49.384 18.088 -57.322 1.00 54.41 196 LYS A N 1
ATOM 1579 C CA . LYS A 1 196 ? 48.824 18.705 -58.528 1.00 54.41 196 LYS A CA 1
ATOM 1580 C C . LYS A 1 196 ? 49.070 17.758 -59.702 1.00 54.41 196 LYS A C 1
ATOM 1582 O O . LYS A 1 196 ? 50.046 17.905 -60.429 1.00 54.41 196 LYS A O 1
ATOM 1587 N N . GLN A 1 197 ? 48.197 16.772 -59.878 1.00 54.72 197 GLN A N 1
ATOM 1588 C CA . GLN A 1 197 ? 48.053 16.123 -61.175 1.00 54.72 197 GLN A CA 1
ATOM 1589 C C . GLN A 1 197 ? 47.158 17.012 -62.036 1.00 54.72 197 GLN A C 1
ATOM 1591 O O . GLN A 1 197 ? 45.986 17.226 -61.730 1.00 54.72 197 GLN A O 1
ATOM 1596 N N . ALA A 1 198 ? 47.753 17.587 -63.080 1.00 57.53 198 ALA A N 1
ATOM 1597 C CA . ALA A 1 198 ? 47.032 18.269 -64.138 1.00 57.53 198 ALA A CA 1
ATOM 1598 C C . ALA A 1 198 ? 46.127 17.245 -64.837 1.00 57.53 198 ALA A C 1
ATOM 1600 O O . ALA A 1 198 ? 46.601 16.358 -65.546 1.00 57.53 198 ALA A O 1
ATOM 1601 N N . LEU A 1 199 ? 44.825 17.346 -64.580 1.00 57.91 199 LEU A N 1
ATOM 1602 C CA . LEU A 1 199 ? 43.806 16.601 -65.305 1.00 57.91 199 LEU A CA 1
ATOM 1603 C C . LEU A 1 199 ? 43.673 17.179 -66.726 1.00 57.91 199 LEU A C 1
ATOM 1605 O O . LEU A 1 199 ? 43.687 18.402 -66.888 1.00 57.91 199 LEU A O 1
ATOM 1609 N N . PRO A 1 200 ? 43.540 16.324 -67.753 1.00 56.94 200 PRO A N 1
ATOM 1610 C CA . PRO A 1 200 ? 43.376 16.759 -69.134 1.00 56.94 200 PRO A CA 1
ATOM 1611 C C . PRO A 1 200 ? 42.047 17.521 -69.328 1.00 56.94 200 PRO A C 1
ATOM 1613 O O . PRO A 1 200 ? 41.029 17.140 -68.746 1.00 56.94 200 PRO A O 1
ATOM 1616 N N . PRO A 1 201 ? 42.010 18.569 -70.173 1.00 54.88 201 PRO A N 1
ATOM 1617 C CA . PRO A 1 201 ? 40.886 19.506 -70.273 1.00 54.88 201 PRO A CA 1
ATOM 1618 C C . PRO A 1 201 ? 39.666 18.993 -71.068 1.00 54.88 201 PRO A C 1
ATOM 1620 O O . PRO A 1 201 ? 38.907 19.801 -71.587 1.00 54.88 201 PRO A O 1
ATOM 1623 N N . ASN A 1 202 ? 39.437 17.677 -71.184 1.00 56.94 202 ASN A N 1
ATOM 1624 C CA . ASN A 1 202 ? 38.441 17.148 -72.130 1.00 56.94 202 ASN A CA 1
ATOM 1625 C C . ASN A 1 202 ? 37.542 16.023 -71.587 1.00 56.94 202 ASN A C 1
ATOM 1627 O O . ASN A 1 202 ? 37.369 14.982 -72.212 1.00 56.94 202 ASN A O 1
ATOM 1631 N N . PHE A 1 203 ? 36.925 16.249 -70.425 1.00 52.34 203 PHE A N 1
ATOM 1632 C CA . PHE A 1 203 ? 35.819 15.421 -69.919 1.00 52.34 203 PHE A CA 1
ATOM 1633 C C . PHE A 1 203 ? 34.675 16.305 -69.390 1.00 52.34 203 PHE A C 1
ATOM 1635 O O . PHE A 1 203 ? 34.341 16.300 -68.210 1.00 52.34 203 PHE A O 1
ATOM 1642 N N . GLN A 1 204 ? 34.069 17.099 -70.278 1.00 54.97 204 GLN A N 1
ATOM 1643 C CA . GLN A 1 204 ? 32.817 17.831 -70.018 1.00 54.97 204 GLN A CA 1
ATOM 1644 C C . GLN A 1 204 ? 31.574 17.098 -70.556 1.00 54.97 204 GLN A C 1
ATOM 1646 O O . GLN A 1 204 ? 30.543 17.716 -70.804 1.00 54.97 204 GLN A O 1
ATOM 1651 N N . ASN A 1 205 ? 31.625 15.773 -70.708 1.00 50.25 205 ASN A N 1
ATOM 1652 C CA . ASN A 1 205 ? 30.435 15.002 -71.059 1.00 50.25 205 ASN A CA 1
ATOM 1653 C C . ASN A 1 205 ? 29.770 14.479 -69.784 1.00 50.25 205 ASN A C 1
ATOM 1655 O O . ASN A 1 205 ? 30.336 13.673 -69.049 1.00 50.25 205 ASN A O 1
ATOM 1659 N N . GLY A 1 206 ? 28.579 15.020 -69.516 1.00 55.44 206 GLY A N 1
ATOM 1660 C CA . GLY A 1 206 ? 27.807 14.872 -68.289 1.00 55.44 206 GLY A CA 1
ATOM 1661 C C . GLY A 1 206 ? 27.659 13.435 -67.799 1.00 55.44 206 GLY A C 1
ATOM 1662 O O . GLY A 1 206 ? 26.777 12.694 -68.231 1.00 55.44 206 GLY A O 1
ATOM 1663 N N . LEU A 1 207 ? 28.459 13.093 -66.793 1.00 53.19 207 LEU A N 1
ATOM 1664 C CA . LEU A 1 207 ? 28.169 12.012 -65.864 1.00 53.19 207 LEU A CA 1
ATOM 1665 C C . LEU A 1 207 ? 26.967 12.448 -65.023 1.00 53.19 207 LEU A C 1
ATOM 1667 O O . LEU A 1 207 ? 27.111 13.090 -63.981 1.00 53.19 207 LEU A O 1
ATOM 1671 N N . LYS A 1 208 ? 25.758 12.127 -65.499 1.00 59.66 208 LYS A N 1
ATOM 1672 C CA . LYS A 1 208 ? 24.575 12.085 -64.638 1.00 59.66 208 LYS A CA 1
ATOM 1673 C C . LYS A 1 208 ? 24.938 11.171 -63.471 1.00 59.66 208 LYS A C 1
ATOM 1675 O O . LYS A 1 208 ? 25.113 9.971 -63.675 1.00 59.66 208 LYS A O 1
ATOM 1680 N N . LEU A 1 209 ? 25.107 11.745 -62.275 1.00 58.72 209 LEU A N 1
ATOM 1681 C CA . LEU A 1 209 ? 25.245 10.945 -61.061 1.00 58.72 209 LEU A CA 1
ATOM 1682 C C . LEU A 1 209 ? 24.086 9.933 -61.050 1.00 58.72 209 LEU A C 1
ATOM 1684 O O . LEU A 1 209 ? 22.945 10.356 -61.277 1.00 58.72 209 LEU A O 1
ATOM 1688 N N . PRO A 1 210 ? 24.350 8.636 -60.810 1.00 73.06 210 PRO A N 1
ATOM 1689 C CA . PRO A 1 210 ? 23.297 7.632 -60.731 1.00 73.06 210 PRO A CA 1
ATOM 1690 C C . PRO A 1 210 ? 22.233 8.114 -59.745 1.00 73.06 210 PRO A C 1
ATOM 1692 O O . PRO A 1 210 ? 22.584 8.551 -58.645 1.00 73.06 210 PRO A O 1
ATOM 1695 N N . GLN A 1 211 ? 20.953 8.080 -60.129 1.00 77.06 211 GLN A N 1
ATOM 1696 C CA . GLN A 1 211 ? 19.844 8.527 -59.271 1.00 77.06 211 GLN A CA 1
ATOM 1697 C C . GLN A 1 211 ? 19.911 7.895 -57.867 1.00 77.06 211 GLN A C 1
ATOM 1699 O O . GLN A 1 211 ? 19.627 8.572 -56.879 1.00 77.06 211 GLN A O 1
ATOM 1704 N N . GLU A 1 212 ? 20.431 6.670 -57.764 1.00 75.19 212 GLU A N 1
ATOM 1705 C CA . GLU A 1 212 ? 20.709 5.975 -56.502 1.00 75.19 212 GLU A CA 1
ATOM 1706 C C . GLU A 1 212 ? 21.617 6.761 -55.539 1.00 75.19 212 GLU A C 1
ATOM 1708 O O . GLU A 1 212 ? 21.357 6.809 -54.339 1.00 75.19 212 GLU A O 1
ATOM 1713 N N . GLN A 1 213 ? 22.656 7.455 -56.023 1.00 79.06 213 GLN A N 1
ATOM 1714 C CA . GLN A 1 213 ? 23.539 8.238 -55.144 1.00 79.06 213 GLN A CA 1
ATOM 1715 C C . GLN A 1 213 ? 22.839 9.470 -54.552 1.00 79.06 213 GLN A C 1
ATOM 1717 O O . GLN A 1 213 ? 23.218 9.947 -53.478 1.00 79.06 213 GLN A O 1
ATOM 1722 N N . ILE A 1 214 ? 21.821 9.999 -55.237 1.00 81.50 214 ILE A N 1
ATOM 1723 C CA . ILE A 1 214 ? 21.008 11.113 -54.739 1.00 81.50 214 ILE A CA 1
ATOM 1724 C C . ILE A 1 214 ? 20.057 10.605 -53.649 1.00 81.50 214 ILE A C 1
ATOM 1726 O O . ILE A 1 214 ? 19.908 11.260 -52.615 1.00 81.50 214 ILE A O 1
ATOM 1730 N N . GLU A 1 215 ? 19.458 9.430 -53.838 1.00 84.62 215 GLU A N 1
ATOM 1731 C CA . GLU A 1 215 ? 18.568 8.809 -52.851 1.00 84.62 215 GLU A CA 1
ATOM 1732 C C . GLU A 1 215 ? 19.304 8.402 -51.571 1.00 84.62 215 GLU A C 1
ATOM 1734 O O . GLU A 1 215 ? 18.835 8.716 -50.477 1.00 84.62 215 GLU A O 1
ATOM 1739 N N . ILE A 1 216 ? 20.507 7.829 -51.681 1.00 85.06 216 ILE A N 1
ATOM 1740 C CA . ILE A 1 216 ? 21.335 7.474 -50.515 1.00 85.06 216 ILE A CA 1
ATOM 1741 C C . ILE A 1 216 ? 21.670 8.717 -49.674 1.00 85.06 216 ILE A C 1
ATOM 1743 O O . ILE A 1 216 ? 21.595 8.684 -48.443 1.00 85.06 216 ILE A O 1
ATOM 1747 N N . LYS A 1 217 ? 21.991 9.849 -50.318 1.00 88.25 217 LYS A N 1
ATOM 1748 C CA . LYS A 1 217 ? 22.252 11.113 -49.608 1.00 88.25 217 LYS A CA 1
ATOM 1749 C C . LYS A 1 217 ? 21.004 11.646 -48.904 1.00 88.25 217 LYS A C 1
ATOM 1751 O O . LYS A 1 217 ? 21.121 12.127 -47.778 1.00 88.25 217 LYS A O 1
ATOM 1756 N N . LYS A 1 218 ? 19.825 11.539 -49.527 1.00 91.31 218 LYS A N 1
ATOM 1757 C CA . LYS A 1 218 ? 18.549 11.941 -48.910 1.00 91.31 218 LYS A CA 1
ATOM 1758 C C . LYS A 1 218 ? 18.217 11.081 -47.687 1.00 91.31 218 LYS A C 1
ATOM 1760 O O . LYS A 1 218 ? 17.963 11.635 -46.621 1.00 91.31 218 LYS A O 1
ATOM 1765 N N . LEU A 1 219 ? 18.322 9.755 -47.807 1.00 93.19 219 LEU A N 1
ATOM 1766 C CA . LEU A 1 219 ? 18.105 8.815 -46.699 1.00 93.19 219 LEU A CA 1
ATOM 1767 C C . LEU A 1 219 ? 19.069 9.070 -45.531 1.00 93.19 219 LEU A C 1
ATOM 1769 O O . LEU A 1 219 ? 18.661 9.084 -44.371 1.00 93.19 219 LEU A O 1
ATOM 1773 N N . SER A 1 220 ? 20.344 9.338 -45.824 1.00 94.56 220 SER A N 1
ATOM 1774 C CA . SER A 1 220 ? 21.335 9.675 -44.795 1.00 94.56 220 SER A CA 1
ATOM 1775 C C . SER A 1 220 ? 20.997 10.983 -44.064 1.00 94.56 220 SER A C 1
ATOM 1777 O O . SER A 1 220 ? 21.073 11.045 -42.835 1.00 94.56 220 SER A O 1
ATOM 1779 N N . GLN A 1 221 ? 20.565 12.021 -44.788 1.00 94.94 221 GLN A N 1
ATOM 1780 C CA . GLN A 1 221 ? 20.137 13.287 -44.182 1.00 94.94 221 GLN A CA 1
ATOM 1781 C C . GLN A 1 221 ? 18.901 13.115 -43.290 1.00 94.94 221 GLN A C 1
ATOM 1783 O O . GLN A 1 221 ? 18.844 13.700 -42.205 1.00 94.94 221 GLN A O 1
ATOM 1788 N N . GLU A 1 222 ? 17.945 12.283 -43.702 1.00 96.31 222 GLU A N 1
ATOM 1789 C CA . GLU A 1 222 ? 16.743 11.987 -42.922 1.00 96.31 222 GLU A CA 1
ATOM 1790 C C . GLU A 1 222 ? 17.071 11.254 -41.613 1.00 96.31 222 GLU A C 1
ATOM 1792 O O . GLU A 1 222 ? 16.579 11.632 -40.547 1.00 96.31 222 GLU A O 1
ATOM 1797 N N . GLN A 1 223 ? 17.987 10.281 -41.648 1.00 95.69 223 GLN A N 1
ATOM 1798 C CA . GLN A 1 223 ? 18.460 9.597 -40.439 1.00 95.69 223 GLN A CA 1
ATOM 1799 C C . GLN A 1 223 ? 19.168 10.551 -39.467 1.00 95.69 223 GLN A C 1
ATOM 1801 O O . GLN A 1 223 ? 18.927 10.500 -38.258 1.00 95.69 223 GLN A O 1
ATOM 1806 N N . ILE A 1 224 ? 20.005 11.464 -39.976 1.00 95.69 224 ILE A N 1
ATOM 1807 C CA . ILE A 1 224 ? 20.657 12.495 -39.152 1.00 95.69 224 ILE A CA 1
ATOM 1808 C C . ILE A 1 224 ? 19.606 13.412 -38.513 1.00 95.69 224 ILE A C 1
ATOM 1810 O O . ILE A 1 224 ? 19.715 13.752 -37.332 1.00 95.69 224 ILE A O 1
ATOM 1814 N N . HIS A 1 225 ? 18.580 13.803 -39.270 1.00 95.75 225 HIS A N 1
ATOM 1815 C CA . HIS A 1 225 ? 17.489 14.628 -38.763 1.00 95.75 225 HIS A CA 1
ATOM 1816 C C . HIS A 1 225 ? 16.697 13.917 -37.653 1.00 95.75 225 HIS A C 1
ATOM 1818 O O . HIS A 1 225 ? 16.490 14.495 -36.584 1.00 95.75 225 HIS A O 1
ATOM 1824 N N . LEU A 1 226 ? 16.324 12.649 -37.856 1.00 97.69 226 LEU A N 1
ATOM 1825 C CA . LEU A 1 226 ? 15.638 11.826 -36.853 1.00 97.69 226 LEU A CA 1
ATOM 1826 C C . LEU A 1 226 ? 16.461 11.676 -35.570 1.00 97.69 226 LEU A C 1
ATOM 1828 O O . LEU A 1 226 ? 15.927 11.846 -34.472 1.00 97.69 226 LEU A O 1
ATOM 1832 N N . LYS A 1 227 ? 17.771 11.437 -35.693 1.00 97.25 227 LYS A N 1
ATOM 1833 C CA . LYS A 1 227 ? 18.675 11.345 -34.540 1.00 97.25 227 LYS A CA 1
ATOM 1834 C C . LYS A 1 227 ? 18.720 12.654 -33.745 1.00 97.25 227 LYS A C 1
ATOM 1836 O O . LYS A 1 227 ? 18.560 12.638 -32.526 1.00 97.25 227 LYS A O 1
ATOM 1841 N N . ARG A 1 228 ? 18.831 13.801 -34.427 1.00 97.62 228 ARG A N 1
ATOM 1842 C CA . ARG A 1 228 ? 18.781 15.131 -33.786 1.00 97.62 228 ARG A CA 1
ATOM 1843 C C . ARG A 1 228 ? 17.444 15.391 -33.086 1.00 97.62 228 ARG A C 1
ATOM 1845 O O . ARG A 1 228 ? 17.417 16.028 -32.034 1.00 97.62 228 ARG A O 1
ATOM 1852 N N . LEU A 1 229 ? 16.332 14.909 -33.646 1.00 98.06 229 LEU A N 1
ATOM 1853 C CA . LEU A 1 229 ? 15.010 15.028 -33.027 1.00 98.06 229 LEU A CA 1
ATOM 1854 C C . LEU A 1 229 ? 14.935 14.229 -31.715 1.00 98.06 229 LEU A C 1
ATOM 1856 O O . LEU A 1 229 ? 14.458 14.749 -30.705 1.00 98.06 229 LEU A O 1
ATOM 1860 N N . GLN A 1 230 ? 15.445 12.994 -31.711 1.00 96.81 230 GLN A N 1
ATOM 1861 C CA . GLN A 1 230 ? 15.511 12.155 -30.511 1.00 96.81 230 GLN A CA 1
ATOM 1862 C C . GLN A 1 230 ? 16.402 12.776 -29.425 1.00 96.81 230 GLN A C 1
ATOM 1864 O O . GLN A 1 230 ? 15.997 12.833 -28.262 1.00 96.81 230 GLN A O 1
ATOM 1869 N N . GLU A 1 231 ? 17.569 13.313 -29.795 1.00 97.25 231 GLU A N 1
ATOM 1870 C CA . GLU A 1 231 ? 18.463 14.023 -28.868 1.00 97.25 231 GLU A CA 1
ATOM 1871 C C . GLU A 1 231 ? 17.768 15.235 -28.226 1.00 97.25 231 GLU A C 1
ATOM 1873 O O . GLU A 1 231 ? 17.810 15.398 -27.006 1.00 97.25 231 GLU A O 1
ATOM 1878 N N . ARG A 1 232 ? 17.035 16.042 -29.009 1.00 97.19 232 ARG A N 1
ATOM 1879 C CA . ARG A 1 232 ? 16.248 17.172 -28.479 1.00 97.19 232 ARG A CA 1
ATOM 1880 C C . ARG A 1 232 ? 15.175 16.726 -27.486 1.00 97.19 232 ARG A C 1
ATOM 1882 O O . ARG A 1 232 ? 14.997 17.371 -26.454 1.00 97.19 232 ARG A O 1
ATOM 1889 N N . GLN A 1 233 ? 14.478 15.623 -27.762 1.00 97.12 233 GLN A N 1
ATOM 1890 C CA . GLN A 1 233 ? 13.483 15.074 -26.834 1.00 97.12 233 GLN A CA 1
ATOM 1891 C C . GLN A 1 233 ? 14.120 14.598 -25.523 1.00 97.12 233 GLN A C 1
ATOM 1893 O O . GLN A 1 233 ? 13.537 14.784 -24.452 1.00 97.12 233 GLN A O 1
ATOM 1898 N N . LEU A 1 234 ? 15.314 14.002 -25.586 1.00 95.31 234 LEU A N 1
ATOM 1899 C CA . LEU A 1 234 ? 16.048 13.558 -24.403 1.00 95.31 234 LEU A CA 1
ATOM 1900 C C . LEU A 1 234 ? 16.487 14.750 -23.538 1.00 95.31 234 LEU A C 1
ATOM 1902 O O . LEU A 1 234 ? 16.253 14.748 -22.328 1.00 95.31 234 LEU A O 1
ATOM 1906 N N . ILE A 1 235 ? 17.037 15.795 -24.166 1.00 96.25 235 ILE A N 1
ATOM 1907 C CA . ILE A 1 235 ? 17.427 17.044 -23.495 1.00 96.25 235 ILE A CA 1
ATOM 1908 C C . ILE A 1 235 ? 16.212 17.680 -22.811 1.00 96.25 235 ILE A C 1
ATOM 1910 O O . ILE A 1 235 ? 16.281 18.035 -21.636 1.00 96.25 235 ILE A O 1
ATOM 1914 N N . GLN A 1 236 ? 15.067 17.747 -23.497 1.00 97.50 236 GLN A N 1
ATOM 1915 C CA . GLN A 1 236 ? 13.843 18.314 -22.930 1.00 97.50 236 GLN A CA 1
ATOM 1916 C C . GLN A 1 236 ? 13.334 17.520 -21.715 1.00 97.50 236 GLN A C 1
ATOM 1918 O O . GLN A 1 236 ? 12.878 18.106 -20.732 1.00 97.50 236 GLN A O 1
ATOM 1923 N N . LYS A 1 237 ? 13.411 16.182 -21.751 1.00 95.75 237 LYS A N 1
ATOM 1924 C CA . LYS A 1 237 ? 13.056 15.333 -20.600 1.00 95.75 237 LYS A CA 1
ATOM 1925 C C . LYS A 1 237 ? 13.998 15.564 -19.416 1.00 95.75 237 LYS A C 1
ATOM 1927 O O . LYS A 1 237 ? 13.524 15.666 -18.287 1.00 95.75 237 LYS A O 1
ATOM 1932 N N . SER A 1 238 ? 15.300 15.686 -19.676 1.00 96.19 238 SER A N 1
ATOM 1933 C CA . SER A 1 238 ? 16.312 15.962 -18.649 1.00 96.19 238 SER A CA 1
ATOM 1934 C C . SER A 1 238 ? 16.093 17.326 -17.979 1.00 96.19 238 SER A C 1
ATOM 1936 O O . SER A 1 238 ? 16.062 17.401 -16.751 1.00 96.19 238 SER A O 1
ATOM 1938 N N . GLN A 1 239 ? 15.819 18.377 -18.760 1.00 97.19 239 GLN A N 1
ATOM 1939 C CA . GLN A 1 239 ? 15.509 19.714 -18.237 1.00 97.19 239 GLN A CA 1
ATOM 1940 C C . GLN A 1 239 ? 14.276 19.702 -17.324 1.00 97.19 239 GLN A C 1
ATOM 1942 O O . GLN A 1 239 ? 14.348 20.174 -16.191 1.00 97.19 239 GLN A O 1
ATOM 1947 N N . LYS A 1 240 ? 13.177 19.064 -17.751 1.00 96.00 240 LYS A N 1
ATOM 1948 C CA . LYS A 1 240 ? 11.965 18.918 -16.920 1.00 96.00 240 LYS A CA 1
ATOM 1949 C C . LYS A 1 240 ? 12.234 18.176 -15.608 1.00 96.00 240 LYS A C 1
ATOM 1951 O O . LYS A 1 240 ? 11.665 18.511 -14.570 1.00 96.00 240 LYS A O 1
ATOM 1956 N N . GLN A 1 241 ? 13.099 17.163 -15.635 1.00 93.56 241 GLN A N 1
ATOM 1957 C CA . GLN A 1 241 ? 13.488 16.435 -14.428 1.00 93.56 241 GLN A CA 1
ATOM 1958 C C . GLN A 1 241 ? 14.303 17.321 -13.476 1.00 93.56 241 GLN A C 1
ATOM 1960 O O . GLN A 1 241 ? 14.076 17.282 -12.266 1.00 93.56 241 GLN A O 1
ATOM 1965 N N . GLN A 1 242 ? 15.207 18.148 -14.004 1.00 95.94 242 GLN A N 1
ATOM 1966 C CA . GLN A 1 242 ? 15.990 19.096 -13.214 1.00 95.94 242 GLN A CA 1
ATOM 1967 C C . GLN A 1 242 ? 15.110 20.195 -12.595 1.00 95.94 242 GLN A C 1
ATOM 1969 O O . GLN A 1 242 ? 15.249 20.498 -11.410 1.00 95.94 242 GLN A O 1
ATOM 1974 N N . GLU A 1 243 ? 14.150 20.735 -13.348 1.00 96.94 243 GLU A N 1
ATOM 1975 C CA . GLU A 1 243 ? 13.156 21.695 -12.846 1.00 96.94 243 GLU A CA 1
ATOM 1976 C C . GLU A 1 243 ? 12.331 21.116 -11.691 1.00 96.94 243 GLU A C 1
ATOM 1978 O O . GLU A 1 243 ? 12.137 21.775 -10.667 1.00 96.94 243 GLU A O 1
ATOM 1983 N N . TYR A 1 244 ? 11.900 19.857 -11.808 1.00 94.69 244 TYR A N 1
ATOM 1984 C CA . TYR A 1 244 ? 11.177 19.165 -10.743 1.00 94.69 244 TYR A CA 1
ATOM 1985 C C . TYR A 1 244 ? 12.022 19.016 -9.466 1.00 94.69 244 TYR A C 1
ATOM 1987 O O . TYR A 1 244 ? 11.541 19.303 -8.368 1.00 94.69 244 TYR A O 1
ATOM 1995 N N . GLN A 1 245 ? 13.297 18.632 -9.597 1.00 92.94 245 GLN A N 1
ATOM 1996 C CA . GLN A 1 245 ? 14.221 18.537 -8.458 1.00 92.94 245 GLN A CA 1
ATOM 1997 C C . GLN A 1 245 ? 14.439 19.901 -7.786 1.00 92.94 245 GLN A C 1
ATOM 1999 O O . GLN A 1 245 ? 14.376 20.012 -6.559 1.00 92.94 245 GLN A O 1
ATOM 2004 N N . ASN A 1 246 ? 14.615 20.960 -8.579 1.00 96.75 246 ASN A N 1
ATOM 2005 C CA . ASN A 1 246 ? 14.761 22.323 -8.070 1.00 96.75 246 ASN A CA 1
ATOM 2006 C C . ASN A 1 246 ? 13.490 22.808 -7.351 1.00 96.75 246 ASN A C 1
ATOM 2008 O O . ASN A 1 246 ? 13.578 23.448 -6.300 1.00 96.75 246 ASN A O 1
ATOM 2012 N N . SER A 1 247 ? 12.307 22.456 -7.863 1.00 97.25 247 SER A N 1
ATOM 2013 C CA . SER A 1 247 ? 11.022 22.758 -7.223 1.00 97.25 247 SER A CA 1
ATOM 2014 C C . SER A 1 247 ? 10.895 22.089 -5.849 1.00 97.25 247 SER A C 1
ATOM 2016 O O . SER A 1 247 ? 10.551 22.751 -4.867 1.00 97.25 247 SER A O 1
ATOM 2018 N N . LEU A 1 248 ? 11.259 20.805 -5.738 1.00 93.88 248 LEU A N 1
ATOM 2019 C CA . LEU A 1 248 ? 11.266 20.078 -4.463 1.00 93.88 248 LEU A CA 1
ATOM 2020 C C . LEU A 1 248 ? 12.237 20.691 -3.445 1.00 93.88 248 LEU A C 1
ATOM 2022 O O . LEU A 1 248 ? 11.896 20.833 -2.268 1.00 93.88 248 LEU A O 1
ATOM 2026 N N . LEU A 1 249 ? 13.433 21.089 -3.887 1.00 95.94 249 LEU A N 1
ATOM 2027 C CA . LEU A 1 249 ? 14.412 21.767 -3.033 1.00 95.94 249 LEU A CA 1
ATOM 2028 C C . LEU A 1 249 ? 13.889 23.115 -2.525 1.00 95.94 249 LEU A C 1
ATOM 2030 O O . LEU A 1 249 ? 14.054 23.428 -1.346 1.00 95.94 249 LEU A O 1
ATOM 2034 N N . SER A 1 250 ? 13.220 23.885 -3.384 1.00 95.81 250 SER A N 1
ATOM 2035 C CA . SER A 1 250 ? 12.589 25.152 -3.001 1.00 95.81 250 SER A CA 1
ATOM 2036 C C . SER A 1 250 ? 11.489 24.944 -1.952 1.00 95.81 250 SER A C 1
ATOM 2038 O O . SER A 1 250 ? 11.498 25.591 -0.904 1.00 95.81 250 SER A O 1
ATOM 2040 N N . GLN A 1 251 ? 10.603 23.959 -2.154 1.00 93.62 251 GLN A N 1
ATOM 2041 C CA . GLN A 1 251 ? 9.569 23.609 -1.171 1.00 93.62 251 GLN A CA 1
ATOM 2042 C C . GLN A 1 251 ? 10.166 23.192 0.179 1.00 93.62 251 GLN A C 1
ATOM 2044 O O . GLN A 1 251 ? 9.652 23.579 1.231 1.00 93.62 251 GLN A O 1
ATOM 2049 N N . ARG A 1 252 ? 11.273 22.439 0.167 1.00 92.81 252 ARG A N 1
ATOM 2050 C CA . ARG A 1 252 ? 11.976 22.038 1.390 1.00 92.81 252 ARG A CA 1
ATOM 2051 C C . ARG A 1 252 ? 12.539 23.240 2.149 1.00 92.81 252 ARG A C 1
ATOM 2053 O O . ARG A 1 252 ? 12.359 23.304 3.362 1.00 92.81 252 ARG A O 1
ATOM 2060 N N . ARG A 1 253 ? 13.153 24.204 1.453 1.00 92.00 253 ARG A N 1
ATOM 2061 C CA . ARG A 1 253 ? 13.658 25.442 2.076 1.00 92.00 253 ARG A CA 1
ATOM 2062 C C . ARG A 1 253 ? 12.535 26.245 2.727 1.00 92.00 253 ARG A C 1
ATOM 2064 O O . ARG A 1 253 ? 12.674 26.636 3.878 1.00 92.00 253 ARG A O 1
ATOM 2071 N N . LEU A 1 254 ? 11.394 26.397 2.048 1.00 91.19 254 LEU A N 1
ATOM 2072 C CA . LEU A 1 254 ? 10.221 27.078 2.612 1.00 91.19 254 LEU A CA 1
ATOM 2073 C C . LEU A 1 254 ? 9.681 26.378 3.868 1.00 91.19 254 LEU A C 1
ATOM 2075 O O . LEU A 1 254 ? 9.202 27.034 4.792 1.00 91.19 254 LEU A O 1
ATOM 2079 N N . PHE A 1 255 ? 9.747 25.045 3.920 1.00 86.62 255 PHE A N 1
ATOM 2080 C CA . PHE A 1 255 ? 9.353 24.288 5.108 1.00 86.62 255 PHE A CA 1
ATOM 2081 C C . PHE A 1 255 ? 10.354 24.450 6.261 1.00 86.62 255 PHE A C 1
ATOM 2083 O O . PHE A 1 255 ? 9.941 24.579 7.412 1.00 86.62 255 PHE A O 1
ATOM 2090 N N . GLU A 1 256 ? 11.655 24.462 5.965 1.00 84.81 256 GLU A N 1
ATOM 2091 C CA . GLU A 1 256 ? 12.717 24.691 6.952 1.00 84.81 256 GLU A CA 1
ATOM 2092 C C . GLU A 1 256 ? 12.681 26.125 7.509 1.00 84.81 256 GLU A C 1
ATOM 2094 O O . GLU A 1 256 ? 12.848 26.308 8.712 1.00 84.81 256 GLU A O 1
ATOM 2099 N N . GLU A 1 257 ? 12.365 27.124 6.681 1.00 85.94 257 GLU A N 1
ATOM 2100 C CA . GLU A 1 257 ? 12.209 28.526 7.093 1.00 85.94 257 GLU A CA 1
ATOM 2101 C C . GLU A 1 257 ? 10.962 28.746 7.965 1.00 85.94 257 GLU A C 1
ATOM 2103 O O . GLU A 1 257 ? 11.004 29.474 8.957 1.00 85.94 257 GLU A O 1
ATOM 2108 N N . LYS A 1 258 ? 9.854 28.059 7.650 1.00 78.56 258 LYS A N 1
ATOM 2109 C CA . LYS A 1 258 ? 8.610 28.119 8.434 1.00 78.56 258 LYS A CA 1
ATOM 2110 C C . LYS A 1 258 ? 8.633 27.292 9.715 1.00 78.56 258 LYS A C 1
ATOM 2112 O O . LYS A 1 258 ? 7.674 27.376 10.477 1.00 78.56 258 LYS A O 1
ATOM 2117 N N . GLN A 1 259 ? 9.668 26.493 9.982 1.00 67.69 259 GLN A N 1
ATOM 2118 C CA . GLN A 1 259 ? 9.837 25.866 11.294 1.00 67.69 259 GLN A CA 1
ATOM 2119 C C . GLN A 1 259 ? 10.326 26.949 12.267 1.00 67.69 259 GLN A C 1
ATOM 2121 O O . GLN A 1 259 ? 11.506 27.306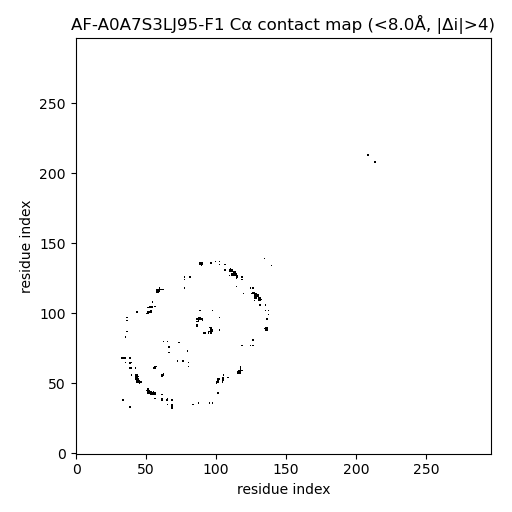 12.233 1.00 67.69 259 GLN A O 1
ATOM 2126 N N . PRO A 1 260 ? 9.463 27.498 13.147 1.00 55.03 260 PRO A N 1
ATOM 2127 C CA . PRO A 1 260 ? 9.905 28.497 14.105 1.00 55.03 260 PRO A CA 1
ATOM 2128 C C . PRO A 1 260 ? 11.036 27.906 14.950 1.00 55.03 260 PRO A C 1
ATOM 2130 O O . PRO A 1 260 ? 11.028 26.715 15.281 1.00 55.03 260 PRO A O 1
ATOM 2133 N N . LYS A 1 261 ? 11.984 28.751 15.367 1.00 56.72 261 LYS A N 1
ATOM 2134 C CA . LYS A 1 261 ? 13.110 28.443 16.275 1.00 56.72 261 LYS A CA 1
ATOM 2135 C C . LYS A 1 261 ? 12.680 27.908 17.667 1.00 56.72 261 LYS A C 1
ATOM 2137 O O . LYS A 1 261 ? 13.475 27.898 18.600 1.00 56.72 261 LYS A O 1
ATOM 2142 N N . ALA A 1 262 ? 11.461 27.388 17.817 1.00 54.81 262 ALA A N 1
ATOM 2143 C CA . ALA A 1 262 ? 10.872 26.792 19.013 1.00 54.81 262 ALA A CA 1
ATOM 2144 C C . ALA A 1 262 ? 11.617 25.549 19.543 1.00 54.81 262 ALA A C 1
ATOM 2146 O O . ALA A 1 262 ? 11.359 25.100 20.660 1.00 54.81 262 ALA A O 1
ATOM 2147 N N . LYS A 1 263 ? 12.554 24.971 18.775 1.00 53.44 263 LYS A N 1
ATOM 2148 C CA . LYS A 1 263 ? 13.442 23.910 19.282 1.00 53.44 263 LYS A CA 1
ATOM 2149 C C . LYS A 1 263 ? 14.661 24.432 20.053 1.00 53.44 263 LYS A C 1
ATOM 2151 O O . LYS A 1 263 ? 15.209 23.654 20.831 1.00 53.44 263 LYS A O 1
ATOM 2156 N N . LYS A 1 264 ? 15.071 25.701 19.898 1.00 53.41 264 LYS A N 1
ATOM 2157 C CA . LYS A 1 264 ? 16.148 26.279 20.728 1.00 53.41 264 LYS A CA 1
ATOM 2158 C C . LYS A 1 264 ? 15.644 26.658 22.125 1.00 53.41 264 LYS A C 1
ATOM 2160 O O . LYS A 1 264 ? 16.253 26.238 23.103 1.00 53.41 264 LYS A O 1
ATOM 2165 N N . THR A 1 265 ? 14.458 27.258 22.235 1.00 55.12 265 THR A N 1
ATOM 2166 C CA . THR A 1 265 ? 13.891 27.660 23.537 1.00 55.12 265 THR A CA 1
ATOM 2167 C C . THR A 1 265 ? 13.578 26.480 24.459 1.00 55.12 265 THR A C 1
ATOM 2169 O O . THR A 1 265 ? 13.907 26.530 25.636 1.00 55.12 265 THR A O 1
ATOM 2172 N N . LYS A 1 266 ? 13.053 25.351 23.954 1.00 60.53 266 LYS A N 1
ATOM 2173 C CA . LYS A 1 266 ? 12.783 24.176 24.817 1.00 60.53 266 LYS A CA 1
ATOM 2174 C C . LYS A 1 266 ? 14.039 23.517 25.394 1.00 60.53 266 LYS A C 1
ATOM 2176 O O . LYS A 1 266 ? 13.955 22.867 26.436 1.00 60.53 266 LYS A O 1
ATOM 2181 N N . ARG A 1 267 ? 15.183 23.609 24.706 1.00 63.22 267 ARG A N 1
ATOM 2182 C CA . ARG A 1 267 ? 16.449 23.041 25.196 1.00 63.22 267 ARG A CA 1
ATOM 2183 C C . ARG A 1 267 ? 17.097 23.978 26.212 1.00 63.22 267 ARG A C 1
ATOM 2185 O O . ARG A 1 267 ? 17.542 23.496 27.247 1.00 63.22 267 ARG A O 1
ATOM 2192 N N . GLU A 1 268 ? 17.048 25.281 25.955 1.00 69.38 268 GLU A N 1
ATOM 2193 C CA . GLU A 1 268 ? 17.504 26.322 26.882 1.00 69.38 268 GLU A CA 1
ATOM 2194 C C . GLU A 1 268 ? 16.657 26.354 28.167 1.00 69.38 268 GLU A C 1
ATOM 2196 O O . GLU A 1 268 ? 17.221 26.345 29.257 1.00 69.38 268 GLU A O 1
ATOM 2201 N N . ASP A 1 269 ? 15.327 26.231 28.085 1.00 74.38 269 ASP A N 1
ATOM 2202 C CA . ASP A 1 269 ? 14.452 26.135 29.269 1.00 74.38 269 ASP A CA 1
ATOM 2203 C C . ASP A 1 269 ? 14.701 24.866 30.091 1.00 74.38 269 ASP A C 1
ATOM 2205 O O . ASP A 1 269 ? 14.621 24.875 31.322 1.00 74.38 269 ASP A O 1
ATOM 2209 N N . LYS A 1 270 ? 15.015 23.745 29.428 1.00 80.00 270 LYS A N 1
ATOM 2210 C CA . LYS A 1 270 ? 15.337 22.492 30.122 1.00 80.00 270 LYS A CA 1
ATOM 2211 C C . LYS A 1 270 ? 16.704 22.559 30.810 1.00 80.00 270 LYS A C 1
ATOM 2213 O O . LYS A 1 270 ? 16.865 21.926 31.851 1.00 80.00 270 LYS A O 1
ATOM 2218 N N . GLN A 1 271 ? 17.657 23.301 30.243 1.00 85.50 271 GLN A N 1
ATOM 2219 C CA . GLN A 1 271 ? 18.965 23.557 30.849 1.00 85.50 271 GLN A CA 1
ATOM 2220 C C . GLN A 1 271 ? 18.813 24.467 32.079 1.00 85.50 271 GLN A C 1
ATOM 2222 O O . GLN A 1 271 ? 19.195 24.059 33.172 1.00 85.50 271 GLN A O 1
ATOM 2227 N N . LYS A 1 272 ? 18.109 25.600 31.942 1.00 83.25 272 LYS A N 1
ATOM 2228 C CA . LYS A 1 272 ? 17.820 26.526 33.051 1.00 83.25 272 LYS A CA 1
ATOM 2229 C C . LYS A 1 272 ? 17.064 25.860 34.201 1.00 83.25 272 LYS A C 1
ATOM 2231 O O . LYS A 1 272 ? 17.402 26.048 35.362 1.00 83.25 272 LYS A O 1
ATOM 2236 N N . ARG A 1 273 ? 16.075 25.005 33.903 1.00 84.12 273 ARG A N 1
ATOM 2237 C CA . ARG A 1 273 ? 15.380 24.226 34.945 1.00 84.12 273 ARG A CA 1
ATOM 2238 C C . ARG A 1 273 ? 16.295 23.259 35.687 1.00 84.12 273 ARG A C 1
ATOM 2240 O O . ARG A 1 273 ? 16.029 22.988 36.851 1.00 84.12 273 ARG A O 1
ATOM 2247 N N . LYS A 1 274 ? 17.314 22.697 35.030 1.00 86.88 274 LYS A N 1
ATOM 2248 C CA . LYS A 1 274 ? 18.287 21.832 35.708 1.00 86.88 274 LYS A CA 1
ATOM 2249 C C . LYS A 1 274 ? 19.187 22.643 36.630 1.00 86.88 274 LYS A C 1
ATOM 2251 O O . LYS A 1 274 ? 19.358 22.207 37.757 1.00 86.88 274 LYS A O 1
ATOM 2256 N N . GLU A 1 275 ? 19.678 23.793 36.170 1.00 88.75 275 GLU A N 1
ATOM 2257 C CA . GLU A 1 275 ? 20.527 24.703 36.953 1.00 88.75 275 GLU A CA 1
ATOM 2258 C C . GLU A 1 275 ? 19.821 25.171 38.235 1.00 88.75 275 GLU A C 1
ATOM 2260 O O . GLU A 1 275 ? 20.355 24.961 39.323 1.00 88.75 275 GLU A O 1
ATOM 2265 N N . ILE A 1 276 ? 18.565 25.627 38.130 1.00 83.81 276 ILE A N 1
ATOM 2266 C CA . ILE A 1 276 ? 17.738 26.005 39.293 1.00 83.81 276 ILE A CA 1
ATOM 2267 C C . ILE A 1 276 ? 17.557 24.823 40.261 1.00 83.81 276 ILE A C 1
ATOM 2269 O O . ILE A 1 276 ? 17.635 24.984 41.475 1.00 83.81 276 ILE A O 1
ATOM 2273 N N . LEU A 1 277 ? 17.333 23.606 39.747 1.00 82.62 277 LEU A N 1
ATOM 2274 C CA . LEU A 1 277 ? 17.160 22.428 40.604 1.00 82.62 277 LEU A CA 1
ATOM 2275 C C . LEU A 1 277 ? 18.446 22.044 41.351 1.00 82.62 277 LEU A C 1
ATOM 2277 O O . LEU A 1 277 ? 18.370 21.464 42.432 1.00 82.62 277 LEU A O 1
ATOM 2281 N N . THR A 1 278 ? 19.615 22.298 40.759 1.00 84.25 278 THR A N 1
ATOM 2282 C CA . THR A 1 278 ? 20.912 22.091 41.417 1.00 84.25 278 THR A CA 1
ATOM 2283 C C . THR A 1 278 ? 21.181 23.136 42.493 1.00 84.25 278 THR A C 1
ATOM 2285 O O . THR A 1 278 ? 21.611 22.748 43.576 1.00 84.25 278 THR A O 1
ATOM 2288 N N . GLU A 1 279 ? 20.859 24.410 42.252 1.00 83.19 279 GLU A N 1
ATOM 2289 C CA . GLU A 1 279 ? 20.982 25.469 43.267 1.00 83.19 279 GLU A CA 1
ATOM 2290 C C . GLU A 1 279 ? 20.076 25.195 44.475 1.00 83.19 279 GLU A C 1
ATOM 2292 O O . GLU A 1 279 ? 20.559 25.121 45.601 1.00 83.19 279 GLU A O 1
ATOM 2297 N N . MET A 1 280 ? 18.792 24.880 44.251 1.00 78.31 280 MET A N 1
ATOM 2298 C CA . MET A 1 280 ? 17.860 24.571 45.348 1.00 78.31 280 MET A CA 1
ATOM 2299 C C . MET A 1 280 ? 18.291 23.360 46.189 1.00 78.31 280 MET A C 1
ATOM 2301 O O . MET A 1 280 ? 18.020 23.300 47.389 1.00 78.31 280 MET A O 1
ATOM 2305 N N . LYS A 1 281 ? 18.949 22.369 45.573 1.00 76.88 281 LYS A N 1
ATOM 2306 C CA . LYS A 1 281 ? 19.508 21.236 46.319 1.00 76.88 281 LYS A CA 1
ATOM 2307 C C . LYS A 1 281 ? 20.680 21.676 47.188 1.00 76.88 281 LYS A C 1
ATOM 2309 O O . LYS A 1 281 ? 20.729 21.255 48.336 1.00 76.88 281 LYS A O 1
ATOM 2314 N N . SER A 1 282 ? 21.574 22.519 46.670 1.00 72.88 282 SER A N 1
ATOM 2315 C CA . SER A 1 282 ? 22.718 23.053 47.420 1.00 72.88 282 SER A CA 1
ATOM 2316 C C . SER A 1 282 ? 22.274 23.790 48.688 1.00 72.88 282 SER A C 1
ATOM 2318 O O . SER A 1 282 ? 22.761 23.491 49.778 1.00 72.88 282 SER A O 1
ATOM 2320 N N . ASP A 1 283 ? 21.269 24.660 48.576 1.00 68.00 283 ASP A N 1
ATOM 2321 C CA . ASP A 1 283 ? 20.767 25.438 49.717 1.00 68.00 283 ASP A CA 1
ATOM 2322 C C . ASP A 1 283 ? 20.056 24.561 50.761 1.00 68.00 283 ASP A C 1
ATOM 2324 O O . ASP A 1 283 ? 20.218 24.749 51.969 1.00 68.00 283 ASP A O 1
ATOM 2328 N N . SER A 1 284 ? 19.329 23.527 50.320 1.00 65.69 284 SER A N 1
ATOM 23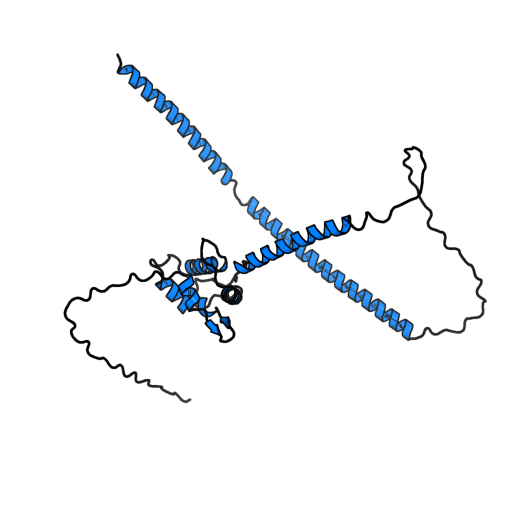29 C CA . SER A 1 284 ? 18.698 22.561 51.226 1.00 65.69 284 SER A CA 1
ATOM 2330 C C . SER A 1 284 ? 19.720 21.736 52.021 1.00 65.69 284 SER A C 1
ATOM 2332 O O . SER A 1 284 ? 19.422 21.354 53.153 1.00 65.69 284 SER A O 1
ATOM 2334 N N . TYR A 1 285 ? 20.913 21.463 51.476 1.00 60.88 285 TYR A N 1
ATOM 2335 C CA . TYR A 1 285 ? 21.968 20.755 52.213 1.00 60.88 285 TYR A CA 1
ATOM 2336 C C . TYR A 1 285 ? 22.602 21.636 53.296 1.00 60.88 285 TYR A C 1
ATOM 2338 O O . TYR A 1 285 ? 22.916 21.129 54.375 1.00 60.88 285 TYR A O 1
ATOM 2346 N N . HIS A 1 286 ? 22.714 22.947 53.068 1.00 59.47 286 HIS A N 1
ATOM 2347 C CA . HIS A 1 286 ? 23.205 23.873 54.090 1.00 59.47 286 HIS A CA 1
ATOM 2348 C C . HIS A 1 286 ? 22.228 24.041 55.257 1.00 59.47 286 HIS A C 1
ATOM 2350 O O . HIS A 1 286 ? 22.656 24.014 56.409 1.00 59.47 286 HIS A O 1
ATOM 2356 N N . ILE A 1 287 ? 20.919 24.109 54.999 1.00 59.47 287 ILE A N 1
ATOM 2357 C CA . ILE A 1 287 ? 19.911 24.208 56.072 1.00 59.47 287 ILE A CA 1
ATOM 2358 C C . ILE A 1 287 ? 19.901 22.944 56.952 1.00 59.47 287 ILE A C 1
ATOM 2360 O O . ILE A 1 287 ? 19.773 23.033 58.173 1.00 59.47 287 ILE A O 1
ATOM 2364 N N . ILE A 1 288 ? 20.087 21.759 56.360 1.00 60.25 288 ILE A N 1
ATOM 2365 C CA . ILE A 1 288 ? 20.126 20.496 57.115 1.00 60.25 288 ILE A CA 1
ATOM 2366 C C . ILE A 1 288 ? 21.412 20.382 57.951 1.00 60.25 288 ILE A C 1
ATOM 2368 O O . ILE A 1 288 ? 21.352 19.918 59.089 1.00 60.25 288 ILE A O 1
ATOM 2372 N N . GLN A 1 289 ? 22.562 20.841 57.444 1.00 56.97 289 GLN A N 1
ATOM 2373 C CA . GLN A 1 289 ? 23.816 20.812 58.209 1.00 56.97 289 GLN A CA 1
ATOM 2374 C C . GLN A 1 289 ? 23.827 21.783 59.395 1.00 56.97 289 GLN A C 1
ATOM 2376 O O . GLN A 1 289 ? 24.350 21.430 60.449 1.00 56.97 289 GLN A O 1
ATOM 2381 N N . VAL A 1 290 ? 23.222 22.968 59.267 1.00 58.25 290 VAL A N 1
ATOM 2382 C CA . VAL A 1 290 ? 23.155 23.928 60.383 1.00 58.25 290 VAL A CA 1
ATOM 2383 C C . VAL A 1 290 ? 22.316 23.368 61.537 1.00 58.25 290 VAL A C 1
ATOM 2385 O O . VAL A 1 290 ? 22.746 23.445 62.685 1.00 58.25 290 VAL A O 1
ATOM 2388 N N . ASN A 1 291 ? 21.196 22.701 61.241 1.00 52.47 291 ASN A N 1
ATOM 2389 C CA . ASN A 1 291 ? 20.333 22.114 62.272 1.00 52.47 291 ASN A CA 1
ATOM 2390 C C . ASN A 1 291 ? 20.947 20.888 62.971 1.00 52.47 291 ASN A C 1
ATOM 2392 O O . ASN A 1 291 ? 20.659 20.649 64.141 1.00 52.47 291 ASN A O 1
ATOM 2396 N N . LEU A 1 292 ? 21.811 20.121 62.298 1.00 53.62 292 LEU A N 1
ATOM 2397 C CA . LEU A 1 292 ? 22.508 18.985 62.918 1.00 53.62 292 LEU A CA 1
ATOM 2398 C C . LEU A 1 292 ? 23.601 19.420 63.907 1.00 53.62 292 LEU A C 1
ATOM 2400 O O . LEU A 1 292 ? 23.847 18.710 64.878 1.00 53.62 292 LEU A O 1
ATOM 2404 N N . CYS A 1 293 ? 24.207 20.594 63.721 1.00 53.59 293 CYS A N 1
ATOM 2405 C CA . CYS A 1 293 ? 25.189 21.130 64.667 1.00 53.59 293 CYS A CA 1
ATOM 2406 C C . CYS A 1 293 ? 24.553 21.801 65.897 1.00 53.59 293 CYS A C 1
ATOM 2408 O O . CYS A 1 293 ? 25.209 21.895 66.928 1.00 53.59 293 CYS A O 1
ATOM 2410 N N . THR A 1 294 ? 23.294 22.254 65.833 1.00 52.53 294 THR A N 1
ATOM 2411 C CA . THR A 1 294 ? 22.634 22.916 66.981 1.00 52.53 294 THR A CA 1
ATOM 2412 C C . THR A 1 294 ? 22.069 21.933 68.012 1.00 52.53 294 THR A C 1
ATOM 2414 O O . THR A 1 294 ? 21.832 22.319 69.147 1.00 52.53 294 THR A O 1
ATOM 2417 N N . VAL A 1 295 ? 21.866 20.664 67.642 1.00 53.12 295 VAL A N 1
ATOM 2418 C CA . VAL A 1 295 ? 21.324 19.617 68.538 1.00 53.12 295 VAL A CA 1
ATOM 2419 C C . VAL A 1 295 ? 22.441 18.837 69.260 1.00 53.12 295 VAL A C 1
ATOM 2421 O O . VAL A 1 295 ? 22.165 17.966 70.078 1.00 53.12 295 VAL A O 1
ATOM 2424 N N . ALA A 1 296 ? 23.710 19.143 68.974 1.00 50.06 296 ALA A N 1
ATOM 2425 C CA . ALA A 1 296 ? 24.878 18.452 69.528 1.00 50.06 296 ALA A CA 1
ATOM 2426 C C . ALA A 1 296 ? 25.617 19.235 70.638 1.00 50.06 296 ALA A C 1
ATOM 2428 O O . ALA A 1 296 ? 26.752 18.885 70.963 1.00 50.06 296 ALA A O 1
ATOM 2429 N N . VAL A 1 297 ? 24.996 20.271 71.212 1.00 49.12 297 VAL A N 1
ATOM 2430 C CA . VAL A 1 297 ? 25.487 21.027 72.383 1.00 49.12 297 VAL A CA 1
ATOM 2431 C C . VAL A 1 297 ? 24.451 20.935 73.491 1.00 49.12 297 VAL A C 1
ATOM 2433 O O . VAL A 1 297 ? 24.858 20.672 74.642 1.00 49.12 297 VAL A O 1
#

Foldseek 3Di:
DDDDDDDDPDPDDDDPDDPDDDDDDPPPPPPPQQDLVNLQVVQWDADPVRQIASLSCLALVSLVVSQVSDPDRDPDSVVVSVVSLQCQQAVPPVDPHDPPRNSVNVLVQQQPLDQRNSCPPPPVDNRSNNGDPDHGNVSVVVVVVVVVVVVVVVVVVVVVVVVVPPPPDDDDDDDDDDDDDDDDDDDDDPDPPPPPDDDDPPDPDDPPPPVVVVVVVVVVVVVVVVVVVVVVVVVVVVVVVVVVVVVVVVVVVVVVVPPPPVVVVVVVVVVVVVVVVVVVVVVVVVVVVVVVVVVPD

Radius of gyration: 41.59 Å; Cα contacts (8 Å, |Δi|>4): 134; chains: 1; bounding box: 113×62×144 Å

Solvent-accessible surface area (backbone atoms only — not comparable to full-atom values): 18603 Å² total; per-residue (Å²): 141,84,86,82,84,84,82,82,81,77,86,79,83,79,78,83,81,72,88,81,79,82,87,77,81,79,77,72,68,74,76,74,78,55,48,73,65,59,56,45,54,74,31,46,47,68,48,98,88,70,50,48,46,25,68,44,49,44,28,50,64,43,51,51,53,49,52,71,48,40,97,64,79,61,95,53,52,71,63,50,50,52,51,53,54,50,27,22,46,42,45,39,94,88,38,74,53,60,56,73,59,45,42,55,34,33,47,61,59,44,45,39,65,41,62,35,63,50,43,66,90,44,92,87,48,74,54,33,48,84,28,52,88,70,75,39,36,68,58,48,52,54,52,53,54,50,52,54,54,53,55,57,51,56,60,55,56,60,57,60,60,66,66,74,74,76,83,82,85,81,90,86,78,91,81,92,82,89,78,91,80,90,80,90,78,81,89,84,76,83,77,79,81,81,79,81,72,86,73,76,98,79,78,86,74,83,76,73,72,58,68,65,64,56,51,54,52,51,55,52,52,49,52,54,51,53,51,52,51,53,52,51,53,50,52,53,53,50,50,55,52,51,52,51,52,53,50,54,52,51,55,50,50,56,52,60,68,68,51,68,72,64,70,56,54,60,52,51,52,54,50,51,56,49,54,53,54,52,52,57,49,55,55,54,52,52,57,54,52,57,57,60,61,68,76,74,117

pLDDT: mean 77.16, std 21.3, range [35.34, 98.62]